Protein AF-A0A928CC43-F1 (afdb_monomer)

Solvent-accessible surface area (backbone atoms only — not comparable to full-atom values): 19536 Å² total; per-residue (Å²): 109,49,79,46,72,62,44,60,43,66,58,97,86,44,75,42,29,58,58,36,63,54,73,45,45,80,41,34,26,37,28,41,33,57,63,90,87,23,31,66,68,57,51,53,33,42,75,64,63,74,61,69,72,94,78,84,62,99,58,89,74,73,61,73,92,61,50,63,22,74,38,51,66,81,39,76,71,54,73,94,32,28,46,47,49,55,38,23,48,54,37,36,74,73,68,64,38,55,67,73,59,27,50,56,56,36,44,56,37,26,48,71,55,72,41,50,96,44,36,83,38,39,53,92,79,44,53,69,34,52,41,42,39,49,31,48,29,38,33,52,70,71,65,43,62,34,42,37,31,35,36,82,61,66,95,41,55,77,66,39,33,51,58,46,49,59,42,50,65,56,42,45,75,75,38,17,33,42,34,36,45,88,51,62,69,60,39,60,73,61,32,65,29,34,35,36,30,48,83,16,29,78,76,46,76,40,43,37,69,41,57,72,74,56,42,88,46,70,69,50,43,54,50,49,50,59,71,67,32,49,78,48,74,41,72,42,78,86,53,65,58,71,57,53,50,52,51,47,39,53,53,30,50,76,72,72,40,50,95,50,22,34,56,54,51,48,48,48,52,52,31,50,60,66,59,48,75,52,85,41,60,33,42,39,38,41,39,64,50,92,91,46,80,35,39,36,44,39,39,40,35,55,59,66,90,63,67,66,92,36,91,88,61,46,46,83,88,36,45,63,36,52,55,50,42,59,74,46,32,77,38,81,46,77,47,80,57,89,35,31,37,42,35,43,33,35,40,35,44,72,66,45,65,47,124

Secondary structure (DSSP, 8-state):
-EEEEEEEEEETTEEEEEEEEEEE-TT-EEEEEE-TTSSHHHHHHHHTTSS--TTS-S-TT---SS-EEEE-TT----TTS-HHHHHHHHHHHTS---HHHHHHHHHHHHHHTT-GGGTT--GGGS-HHHHHHHHHHHHHTT--SEEEEESTTTT--HHHHHHHHHHHHHHTTTSEEEEE-S-HHHHHHH-SEEEEEETTEEEEEE-HHHHHHS-SSHHHHHHHHHHHSEEEEE-STT--HHHHHHHHHHHHHHTT--TTHHHHHHHHHHHHHHHS--SS-EEEEEEE-SSSS-EEEEEEEE--SS-SSSTTT--TTTHHHHHHHHHHEEEEEEEEETTEEEEEEEEPHHHHT--

Foldseek 3Di:
DAKDFQDWDDDPNRTLAGGAIDDFDWLAEEEEEEDPSSCPVVVLCVVQVNRDDPPPDPCPPPPPPFFEFEQDPVLPFDQPDFLLCSQQVCVCPVVVDDPVVSSVLLLVLCVLLVNNVRRRPGPVRDDPLSSLSSSVSSRCSVPGQEYEYEASQPPDDPVSSVSNLVSLVVVSRPHHYYYYHLQLVSCLPRHQKYFYGGNNYTPDIGGSCCQQPPDPDPVSVVSNLPSFKDKDKQAAPPDDLVVVLVSLVVNCVSVVQDPCLSVLVSLLVVLVPVQDDSHGIKIWIWGADPVARKIKIKIKDFAPQDDSLDPVNDDPVSVVSSVVNVVQFPDWDWDGDPRMIIIMTIGDRVSSNDD

Structure (mmCIF, N/CA/C/O backbone):
data_AF-A0A928CC43-F1
#
_entry.id   AF-A0A928CC43-F1
#
loop_
_atom_site.group_PDB
_atom_site.id
_atom_site.type_symbol
_atom_site.label_atom_id
_atom_site.label_alt_id
_atom_site.label_comp_id
_atom_site.label_asym_id
_atom_site.label_entity_id
_atom_site.label_seq_id
_atom_site.pdbx_PDB_ins_code
_atom_site.Cartn_x
_atom_site.Cartn_y
_atom_site.Cartn_z
_atom_site.occupancy
_atom_site.B_iso_or_equiv
_atom_site.auth_seq_id
_atom_site.auth_comp_id
_atom_site.auth_asym_id
_atom_site.auth_atom_id
_atom_site.pdbx_PDB_model_num
ATOM 1 N N . MET A 1 1 ? -9.465 -0.854 -22.550 1.00 87.44 1 MET A N 1
ATOM 2 C CA . MET A 1 1 ? -9.670 -1.971 -21.615 1.00 87.44 1 MET A CA 1
ATOM 3 C C . MET A 1 1 ? -8.650 -3.097 -21.809 1.00 87.44 1 MET A C 1
ATOM 5 O O . MET A 1 1 ? -8.438 -3.545 -22.933 1.00 87.44 1 MET A O 1
ATOM 9 N N . ILE A 1 2 ? -8.010 -3.528 -20.720 1.00 91.69 2 ILE A N 1
ATOM 10 C CA . ILE A 1 2 ? -7.218 -4.760 -20.578 1.00 91.69 2 ILE A CA 1
ATOM 11 C C . ILE A 1 2 ? -7.983 -5.670 -19.613 1.00 91.69 2 ILE A C 1
ATOM 13 O O . ILE A 1 2 ? -8.421 -5.201 -18.566 1.00 91.69 2 ILE A O 1
ATOM 17 N N . GLU A 1 3 ? -8.127 -6.949 -19.948 1.00 91.00 3 GLU A N 1
ATOM 18 C CA . GLU A 1 3 ? -8.882 -7.918 -19.150 1.00 91.00 3 GLU A CA 1
ATOM 19 C C . GLU A 1 3 ? -7.990 -9.074 -18.704 1.00 91.00 3 GLU A C 1
ATOM 21 O O . GLU A 1 3 ? -7.177 -9.594 -19.473 1.00 91.00 3 GLU A O 1
ATOM 26 N N . PHE A 1 4 ? -8.184 -9.482 -17.458 1.00 91.00 4 PHE A N 1
ATOM 27 C CA . PHE A 1 4 ? -7.614 -10.671 -16.854 1.00 91.00 4 PHE A CA 1
ATOM 28 C C . PHE A 1 4 ? -8.782 -11.526 -16.385 1.00 91.00 4 PHE A C 1
ATOM 30 O O . PHE A 1 4 ? -9.538 -11.098 -15.516 1.00 91.00 4 PHE A O 1
ATOM 37 N N . LEU A 1 5 ? -8.963 -12.693 -16.992 1.00 89.12 5 LEU A N 1
ATOM 38 C CA . LEU A 1 5 ? -10.119 -13.548 -16.749 1.00 89.12 5 LEU A CA 1
ATOM 39 C C . LEU A 1 5 ? -9.660 -14.874 -16.159 1.00 89.12 5 LEU A C 1
ATOM 41 O O . LEU A 1 5 ? -8.672 -15.447 -16.619 1.00 89.12 5 LEU A O 1
ATOM 45 N N . HIS A 1 6 ? -10.416 -15.348 -15.179 1.00 89.62 6 HIS A N 1
ATOM 46 C CA . HIS A 1 6 ? -10.285 -16.672 -14.588 1.00 89.62 6 HIS A CA 1
ATOM 47 C C . HIS A 1 6 ? -8.881 -17.014 -14.068 1.00 89.62 6 HIS A C 1
ATOM 49 O O . HIS A 1 6 ? -8.349 -18.101 -14.306 1.00 89.62 6 HIS A O 1
ATOM 55 N N . ILE A 1 7 ? -8.241 -16.068 -13.370 1.00 90.00 7 ILE A N 1
ATOM 56 C CA . ILE A 1 7 ? -6.940 -16.310 -12.743 1.00 90.00 7 ILE A CA 1
ATOM 57 C C . ILE A 1 7 ? -7.140 -17.174 -11.495 1.00 90.00 7 ILE A C 1
ATOM 59 O O . ILE A 1 7 ? -7.544 -16.683 -10.440 1.00 90.00 7 ILE A O 1
ATOM 63 N N . SER A 1 8 ? -6.751 -18.441 -11.604 1.00 90.75 8 SER A N 1
ATOM 64 C CA . SER A 1 8 ? -6.605 -19.359 -10.472 1.00 90.75 8 SER A CA 1
ATOM 65 C C . SER A 1 8 ? -5.148 -19.771 -10.294 1.00 90.75 8 SER A C 1
ATOM 67 O O . SER A 1 8 ? -4.391 -19.883 -11.262 1.00 90.75 8 SER A O 1
ATOM 69 N N . LYS A 1 9 ? -4.739 -20.004 -9.045 1.00 89.31 9 LYS A N 1
ATOM 70 C CA . LYS A 1 9 ? -3.362 -20.396 -8.721 1.00 89.31 9 LYS A CA 1
ATOM 71 C C . LYS A 1 9 ? -3.327 -21.272 -7.483 1.00 89.31 9 LYS A C 1
ATOM 73 O O . LYS A 1 9 ? -3.931 -20.927 -6.470 1.00 89.31 9 LYS A O 1
ATOM 78 N N . SER A 1 10 ? -2.546 -22.348 -7.525 1.00 89.81 10 SER A N 1
ATOM 79 C CA . SER A 1 10 ? -2.318 -23.214 -6.368 1.00 89.81 10 SER A CA 1
ATOM 80 C C . SER A 1 10 ? -0.829 -23.480 -6.170 1.00 89.81 10 SER A C 1
ATOM 82 O O . SER A 1 10 ? -0.087 -23.676 -7.126 1.00 89.81 10 SER A O 1
ATOM 84 N N . PHE A 1 11 ? -0.378 -23.535 -4.920 1.00 87.69 11 PHE A N 1
ATOM 85 C CA . PHE A 1 11 ? 0.976 -23.959 -4.572 1.00 87.69 11 PHE A CA 1
ATOM 86 C C . PHE A 1 11 ? 0.895 -25.173 -3.656 1.00 87.69 11 PHE A C 1
ATOM 88 O O . PHE A 1 11 ? 0.236 -25.128 -2.621 1.00 87.69 11 PHE A O 1
ATOM 95 N N . GLN A 1 12 ? 1.567 -26.265 -4.034 1.00 85.62 12 GLN A N 1
ATOM 96 C CA . GLN A 1 12 ? 1.623 -27.503 -3.238 1.00 85.62 12 GLN A CA 1
ATOM 97 C C . GLN A 1 12 ? 0.232 -28.016 -2.803 1.00 85.62 12 GLN A C 1
ATOM 99 O O . GLN A 1 12 ? 0.052 -28.487 -1.686 1.00 85.62 12 GLN A O 1
ATOM 104 N N . GLY A 1 13 ? -0.769 -27.896 -3.683 1.00 82.50 13 GLY A N 1
ATOM 105 C CA . GLY A 1 13 ? -2.147 -28.326 -3.413 1.00 82.50 13 GLY A CA 1
ATOM 106 C C . GLY A 1 13 ? -2.998 -27.338 -2.605 1.00 82.50 13 GLY A C 1
ATOM 107 O O . GLY A 1 13 ? -4.193 -27.571 -2.461 1.00 82.50 13 GLY A O 1
ATOM 108 N N . LYS A 1 14 ? -2.432 -26.224 -2.123 1.00 87.25 14 LYS A N 1
ATOM 109 C CA . LYS A 1 14 ? -3.195 -25.125 -1.523 1.00 87.25 14 LYS A CA 1
ATOM 110 C C . LYS A 1 14 ? -3.537 -24.091 -2.589 1.00 87.25 14 LYS A C 1
ATOM 112 O O . LYS A 1 14 ? -2.639 -23.505 -3.194 1.00 87.25 14 LYS A O 1
ATOM 117 N N . GLU A 1 15 ? -4.822 -23.860 -2.812 1.00 89.00 15 GLU A N 1
ATOM 118 C CA . GLU A 1 15 ? -5.289 -22.790 -3.690 1.00 89.00 15 GLU A CA 1
ATOM 119 C C . GLU A 1 15 ? -5.064 -21.421 -3.025 1.00 89.00 15 GLU A C 1
ATOM 121 O O . GLU A 1 15 ? -5.324 -21.246 -1.835 1.00 89.00 15 GLU A O 1
ATOM 126 N N . ILE A 1 16 ? -4.474 -20.492 -3.779 1.00 93.56 16 ILE A N 1
ATOM 127 C CA . ILE A 1 16 ? -4.121 -19.130 -3.350 1.00 93.56 16 ILE A CA 1
ATOM 128 C C . ILE A 1 16 ? -4.965 -18.081 -4.073 1.00 93.56 16 ILE A C 1
ATOM 130 O O . ILE A 1 16 ? -5.208 -17.026 -3.501 1.00 93.56 16 ILE A O 1
ATOM 134 N N . LEU A 1 17 ? -5.374 -18.338 -5.319 1.00 93.56 17 LEU A N 1
ATOM 135 C CA . LEU A 1 17 ? -6.287 -17.484 -6.082 1.00 93.56 17 LEU A CA 1
ATOM 136 C C . LEU A 1 17 ? -7.452 -18.332 -6.581 1.00 93.56 17 LEU A C 1
ATOM 138 O O . LEU A 1 17 ? -7.198 -19.379 -7.181 1.00 93.56 17 LEU A O 1
ATOM 142 N N . HIS A 1 18 ? -8.677 -17.851 -6.369 1.00 92.88 18 HIS A N 1
ATOM 143 C CA . HIS A 1 18 ? -9.918 -18.544 -6.711 1.00 92.88 18 HIS A CA 1
ATOM 144 C C . HIS A 1 18 ? -10.652 -17.787 -7.827 1.00 92.88 18 HIS A C 1
ATOM 146 O O . HIS A 1 18 ? -11.411 -16.859 -7.558 1.00 92.88 18 HIS A O 1
ATOM 152 N N . ASP A 1 19 ? -10.404 -18.172 -9.082 1.00 89.38 19 ASP A N 1
ATOM 153 C CA . ASP A 1 19 ? -11.129 -17.690 -10.270 1.00 89.38 19 ASP A CA 1
ATOM 154 C C . ASP A 1 19 ? -11.240 -16.153 -10.373 1.00 89.38 19 ASP A C 1
ATOM 156 O O . ASP A 1 19 ? -12.297 -15.567 -10.621 1.00 89.38 19 ASP A O 1
ATOM 160 N N . VAL A 1 20 ? -10.121 -15.461 -10.150 1.00 92.31 20 VAL A N 1
ATOM 161 C CA . VAL A 1 20 ? -10.092 -13.999 -10.084 1.00 92.31 20 VAL A CA 1
ATOM 162 C C . VAL A 1 20 ? -10.186 -13.401 -11.485 1.00 92.31 20 VAL A C 1
ATOM 164 O O . VAL A 1 20 ? -9.318 -13.624 -12.332 1.00 92.31 20 VAL A O 1
ATOM 167 N N . SER A 1 21 ? -11.211 -12.579 -11.708 1.00 91.50 21 SER A N 1
ATOM 168 C CA . SER A 1 21 ? -11.403 -11.830 -12.951 1.00 91.50 21 SER A CA 1
ATOM 169 C C . SER A 1 21 ? -11.473 -10.330 -12.683 1.00 91.50 21 SER A C 1
ATOM 171 O O . SER A 1 21 ? -12.190 -9.890 -11.787 1.00 91.50 21 SER A O 1
ATOM 173 N N . LEU A 1 22 ? -10.746 -9.533 -13.464 1.00 93.38 22 LEU A N 1
ATOM 174 C CA . LEU A 1 22 ? -10.792 -8.073 -13.400 1.00 93.38 22 LEU A CA 1
ATOM 175 C C . LEU A 1 22 ? -10.396 -7.423 -14.722 1.00 93.38 22 LEU A C 1
ATOM 177 O O . LEU A 1 22 ? -9.680 -7.989 -15.548 1.00 93.38 22 LEU A O 1
ATOM 181 N N . SER A 1 23 ? -10.834 -6.183 -14.884 1.00 93.62 23 SER A N 1
ATOM 182 C CA . SER A 1 23 ? -10.521 -5.346 -16.033 1.00 93.62 23 SER A CA 1
ATOM 183 C C . SER A 1 23 ? -9.955 -4.005 -15.589 1.00 93.62 23 SER A C 1
ATOM 185 O O . SER A 1 23 ? -10.264 -3.500 -14.506 1.00 93.62 23 SER A O 1
ATOM 187 N N . VAL A 1 24 ? -9.121 -3.422 -16.442 1.00 95.38 24 VAL A N 1
ATOM 188 C CA . VAL A 1 24 ? -8.560 -2.090 -16.241 1.00 95.38 24 VAL A CA 1
ATOM 189 C C . VAL A 1 24 ? -8.669 -1.271 -17.522 1.00 95.38 24 VAL A C 1
ATOM 191 O O . VAL A 1 24 ? -8.333 -1.730 -18.618 1.00 95.38 24 VAL A O 1
ATOM 194 N N . GLU A 1 25 ? -9.174 -0.050 -17.398 1.00 95.94 25 GLU A N 1
ATOM 195 C CA . GLU A 1 25 ? -9.268 0.881 -18.515 1.00 95.94 25 GLU A CA 1
ATOM 196 C C . GLU A 1 25 ? -7.938 1.551 -18.840 1.00 95.94 25 GLU A C 1
ATOM 198 O O . GLU A 1 25 ? -7.010 1.584 -18.036 1.00 95.94 25 GLU A O 1
ATOM 203 N N . GLU A 1 26 ? -7.829 2.081 -20.057 1.00 93.75 26 GLU A N 1
ATOM 204 C CA . GLU A 1 26 ? -6.632 2.821 -20.449 1.00 93.75 26 GLU A CA 1
ATOM 205 C C . GLU A 1 26 ? -6.439 4.039 -19.532 1.00 93.75 26 GLU A C 1
ATOM 207 O O . GLU A 1 26 ? -7.375 4.810 -19.325 1.00 93.75 26 GLU A O 1
ATOM 212 N N . ARG A 1 27 ? -5.223 4.202 -18.987 1.00 93.94 27 ARG A N 1
ATOM 213 C CA . ARG A 1 27 ? -4.868 5.254 -18.011 1.00 93.94 27 ARG A CA 1
ATOM 214 C C . ARG A 1 27 ? -5.685 5.219 -16.716 1.00 93.94 27 ARG A C 1
ATOM 216 O O . ARG A 1 27 ? -5.717 6.206 -15.991 1.00 93.94 27 ARG A O 1
ATOM 223 N N . GLN A 1 28 ? -6.325 4.095 -16.406 1.00 97.25 28 GLN A N 1
ATOM 224 C CA . GLN A 1 28 ? -6.931 3.883 -15.100 1.00 97.25 28 GLN A CA 1
ATOM 225 C C . GLN A 1 28 ? -5.878 3.390 -14.108 1.00 97.25 28 GLN A C 1
ATOM 227 O O . GLN A 1 28 ? -5.058 2.524 -14.427 1.00 97.25 28 GLN A O 1
ATOM 232 N N . THR A 1 29 ? -5.943 3.918 -12.890 1.00 98.12 29 THR A N 1
ATOM 233 C CA . THR A 1 29 ? -5.192 3.427 -11.737 1.00 98.12 29 THR A CA 1
ATOM 234 C C . THR A 1 29 ? -6.089 2.556 -10.868 1.00 98.12 29 THR A C 1
ATOM 236 O O . THR A 1 29 ? -7.037 3.048 -10.252 1.00 98.12 29 THR A O 1
ATOM 239 N N . VAL A 1 30 ? -5.784 1.264 -10.798 1.00 98.38 30 VAL A N 1
ATOM 240 C CA . VAL A 1 30 ? -6.464 0.309 -9.918 1.00 98.38 30 VAL A CA 1
ATOM 241 C C . VAL A 1 30 ? -5.550 -0.026 -8.748 1.00 98.38 30 VAL A C 1
ATOM 243 O O . VAL A 1 30 ? -4.410 -0.449 -8.935 1.00 98.38 30 VAL A O 1
ATOM 246 N N . CYS A 1 31 ? -6.055 0.134 -7.532 1.00 98.25 31 CYS A N 1
ATOM 247 C CA . CYS A 1 31 ? -5.338 -0.245 -6.322 1.00 98.25 31 CYS A CA 1
ATOM 248 C C . CYS A 1 31 ? -5.960 -1.494 -5.710 1.00 98.25 31 CYS A C 1
ATOM 250 O O . CYS A 1 31 ? -7.161 -1.535 -5.466 1.00 98.25 31 CYS A O 1
ATOM 252 N N . ILE A 1 32 ? -5.137 -2.498 -5.435 1.00 98.25 32 ILE A N 1
ATOM 253 C CA . ILE A 1 32 ? -5.541 -3.745 -4.797 1.00 98.25 32 ILE A CA 1
ATOM 254 C C . ILE A 1 32 ? -5.078 -3.706 -3.338 1.00 98.25 32 ILE A C 1
ATOM 256 O O . ILE A 1 32 ? -3.880 -3.627 -3.052 1.00 98.25 32 ILE A O 1
ATOM 260 N N . ILE A 1 33 ? -6.036 -3.780 -2.420 1.00 96.69 33 ILE A N 1
ATOM 261 C CA . ILE A 1 33 ? -5.830 -3.775 -0.969 1.00 96.69 33 ILE A CA 1
ATOM 262 C C . ILE A 1 33 ? -6.289 -5.108 -0.367 1.00 96.69 33 ILE A C 1
ATOM 264 O O . ILE A 1 33 ? -7.051 -5.850 -0.981 1.00 96.69 33 ILE A O 1
ATOM 268 N N . GLY A 1 34 ? -5.804 -5.443 0.827 1.00 94.00 34 GLY A N 1
ATOM 269 C CA . GLY A 1 34 ? -6.174 -6.681 1.519 1.00 94.00 34 GLY A CA 1
ATOM 270 C C . GLY A 1 34 ? -5.134 -7.121 2.540 1.00 94.00 34 GLY A C 1
ATOM 271 O O . GLY A 1 34 ? -4.020 -6.593 2.564 1.00 94.00 34 GLY A O 1
ATOM 272 N N . GLU A 1 35 ? -5.456 -8.126 3.349 1.00 88.19 35 GLU A N 1
ATOM 273 C CA . GLU A 1 35 ? -4.551 -8.645 4.383 1.00 88.19 35 GLU A CA 1
ATOM 274 C C . GLU A 1 35 ? -3.273 -9.275 3.804 1.00 88.19 35 GLU A C 1
ATOM 276 O O . GLU A 1 35 ? -3.207 -9.693 2.641 1.00 88.19 35 GLU A O 1
ATOM 281 N N . SER A 1 36 ? -2.208 -9.326 4.606 1.00 87.25 36 SER A N 1
ATOM 282 C CA . SER A 1 36 ? -0.983 -10.018 4.198 1.00 87.25 36 SER A CA 1
ATOM 283 C C . SER A 1 36 ? -1.283 -11.496 3.924 1.00 87.25 36 SER A C 1
ATOM 285 O O . SER A 1 36 ? -1.979 -12.146 4.694 1.00 87.25 36 SER A O 1
ATOM 287 N N . GLY A 1 37 ? -0.779 -12.026 2.808 1.00 86.56 37 GLY A N 1
ATOM 288 C CA . GLY A 1 37 ? -0.997 -13.425 2.427 1.00 86.56 37 GLY A CA 1
ATOM 289 C C . GLY A 1 37 ? -2.294 -13.730 1.665 1.00 86.56 37 GLY A C 1
ATOM 290 O O . GLY A 1 37 ? -2.451 -14.866 1.233 1.00 86.56 37 GLY A O 1
ATOM 291 N N . CYS A 1 38 ? -3.173 -12.755 1.393 1.00 91.00 38 CYS A N 1
ATOM 292 C CA . CYS A 1 38 ? -4.427 -13.007 0.657 1.00 91.00 38 CYS A CA 1
ATOM 293 C C . CYS A 1 38 ? -4.280 -13.208 -0.870 1.00 91.00 38 CYS A C 1
ATOM 295 O O . CYS A 1 38 ? -5.283 -13.310 -1.568 1.00 91.00 38 CYS A O 1
ATOM 297 N N . GLY A 1 39 ? -3.052 -13.241 -1.405 1.00 92.31 39 GLY A N 1
ATOM 298 C CA . GLY A 1 39 ? -2.789 -13.530 -2.824 1.00 92.31 39 GLY A CA 1
ATOM 299 C C . GLY A 1 39 ? -2.502 -12.322 -3.728 1.00 92.31 39 GLY A C 1
ATOM 300 O O . GLY A 1 39 ? -2.243 -12.513 -4.910 1.00 92.31 39 GLY A O 1
ATOM 301 N N . LYS A 1 40 ? -2.457 -11.087 -3.207 1.00 95.06 40 LYS A N 1
ATOM 302 C CA . LYS A 1 40 ? -2.203 -9.852 -3.991 1.00 95.06 40 LYS A CA 1
ATOM 303 C C . LYS A 1 40 ? -0.950 -9.906 -4.881 1.00 95.06 40 LYS A C 1
ATOM 305 O O . LYS A 1 40 ? -1.033 -9.721 -6.092 1.00 95.06 40 LYS A O 1
ATOM 310 N N . THR A 1 41 ? 0.213 -10.209 -4.300 1.00 93.94 41 THR A N 1
ATOM 311 C CA . THR A 1 41 ? 1.474 -10.341 -5.052 1.00 93.94 41 THR A CA 1
ATOM 312 C C . THR A 1 41 ? 1.414 -11.491 -6.059 1.00 93.94 41 THR A C 1
ATOM 314 O O . THR A 1 41 ? 1.903 -11.361 -7.180 1.00 93.94 41 THR A O 1
ATOM 317 N N . THR A 1 42 ? 0.784 -12.610 -5.691 1.00 93.75 42 THR A N 1
ATOM 318 C CA . THR A 1 42 ? 0.572 -13.754 -6.590 1.00 93.75 42 THR A CA 1
ATOM 319 C C . THR A 1 42 ? -0.277 -13.357 -7.795 1.00 93.75 42 THR A C 1
ATOM 321 O O . THR A 1 42 ? 0.064 -13.713 -8.921 1.00 93.75 42 THR A O 1
ATOM 324 N N . LEU A 1 43 ? -1.327 -12.561 -7.586 1.00 94.75 43 LEU A N 1
ATOM 325 C CA . LEU A 1 43 ? -2.171 -12.036 -8.653 1.00 94.75 43 LEU A CA 1
ATOM 326 C C . LEU A 1 43 ? -1.364 -11.157 -9.618 1.00 94.75 43 LEU A C 1
ATOM 328 O O . LEU A 1 43 ? -1.420 -11.391 -10.825 1.00 94.75 43 LEU A O 1
ATOM 332 N N . LEU A 1 44 ? -0.540 -10.226 -9.114 1.00 95.06 44 LEU A N 1
ATOM 333 C CA . LEU A 1 44 ? 0.338 -9.411 -9.973 1.00 95.06 44 LEU A CA 1
ATOM 334 C C . LEU A 1 44 ? 1.303 -10.271 -10.789 1.00 95.06 44 LEU A C 1
ATOM 336 O O . LEU A 1 44 ? 1.506 -10.018 -11.975 1.00 95.06 44 LEU A O 1
ATOM 340 N N . ARG A 1 45 ? 1.900 -11.297 -10.179 1.00 92.44 45 ARG A N 1
ATOM 341 C CA . ARG A 1 45 ? 2.820 -12.196 -10.885 1.00 92.44 45 ARG A CA 1
ATOM 342 C C . ARG A 1 45 ? 2.118 -13.016 -11.961 1.00 92.44 45 ARG A C 1
ATOM 344 O O . ARG A 1 45 ? 2.701 -13.213 -13.024 1.00 92.44 45 ARG A O 1
ATOM 351 N N . CYS A 1 46 ? 0.878 -13.444 -11.729 1.00 91.38 46 CYS A N 1
ATOM 352 C CA . CYS A 1 46 ? 0.061 -14.099 -12.754 1.00 91.38 46 CYS A CA 1
ATOM 353 C C . CYS A 1 46 ? -0.253 -13.131 -13.908 1.00 91.38 46 CYS A C 1
ATOM 355 O O . CYS A 1 46 ? -0.039 -13.474 -15.068 1.00 91.38 46 CYS A O 1
ATOM 357 N N . MET A 1 47 ? -0.641 -11.884 -13.613 1.00 91.25 47 MET A N 1
ATOM 358 C CA . MET A 1 47 ? -0.856 -10.841 -14.632 1.00 91.25 47 MET A CA 1
ATOM 359 C C . MET A 1 47 ? 0.408 -10.515 -15.438 1.00 91.25 47 MET A C 1
ATOM 361 O O . MET A 1 47 ? 0.333 -10.238 -16.633 1.00 91.25 47 MET A O 1
ATOM 365 N N . ALA A 1 48 ? 1.575 -10.554 -14.790 1.00 90.81 48 ALA A N 1
ATOM 366 C CA . ALA A 1 48 ? 2.878 -10.374 -15.426 1.00 90.81 48 ALA A CA 1
ATOM 367 C C . ALA A 1 48 ? 3.342 -11.608 -16.225 1.00 90.81 48 ALA A C 1
ATOM 369 O O . ALA A 1 48 ? 4.355 -11.535 -16.920 1.00 90.81 48 ALA A O 1
ATOM 370 N N . GLY A 1 49 ? 2.639 -12.741 -16.119 1.00 88.25 49 GLY A N 1
ATOM 371 C CA . GLY A 1 49 ? 3.019 -14.012 -16.739 1.00 88.25 49 GLY A CA 1
ATOM 372 C C . GLY A 1 49 ? 4.214 -14.711 -16.080 1.00 88.25 49 GLY A C 1
ATOM 373 O O . GLY A 1 49 ? 4.850 -15.549 -16.716 1.00 88.25 49 GLY A O 1
ATOM 374 N N . LEU A 1 50 ? 4.541 -14.368 -14.830 1.00 86.06 50 LEU A N 1
ATOM 375 C CA . LEU A 1 50 ? 5.678 -14.919 -14.082 1.00 86.06 50 LEU A CA 1
ATOM 376 C C . LEU A 1 50 ? 5.335 -16.209 -13.325 1.00 86.06 50 LEU A C 1
ATOM 378 O O . LEU A 1 50 ? 6.197 -17.068 -13.181 1.00 86.06 50 LEU A O 1
ATOM 382 N N . ASP A 1 51 ? 4.086 -16.348 -12.871 1.00 79.00 51 ASP A N 1
ATOM 383 C CA . ASP A 1 51 ? 3.616 -17.467 -12.038 1.00 79.00 51 ASP A CA 1
ATOM 384 C C . ASP A 1 51 ? 2.565 -18.343 -12.754 1.00 79.00 51 ASP A C 1
ATOM 386 O O . ASP A 1 51 ? 1.708 -18.950 -12.115 1.00 79.00 51 ASP A O 1
ATOM 390 N N . ASN A 1 52 ? 2.612 -18.457 -14.084 1.00 66.69 52 ASN A N 1
ATOM 391 C CA . ASN A 1 52 ? 1.673 -19.311 -14.821 1.00 66.69 52 ASN A CA 1
ATOM 392 C C . ASN A 1 52 ? 1.958 -20.803 -14.551 1.00 66.69 52 ASN A C 1
ATOM 394 O O . ASN A 1 52 ? 2.977 -21.334 -15.000 1.00 66.69 52 ASN A O 1
ATOM 398 N N . ASP A 1 53 ? 1.058 -21.497 -13.840 1.00 56.34 53 ASP A N 1
ATOM 399 C CA . ASP A 1 53 ? 1.104 -22.962 -13.743 1.00 56.34 53 ASP A CA 1
ATOM 400 C C . ASP A 1 53 ? 0.750 -23.584 -15.095 1.00 56.34 53 ASP A C 1
ATOM 402 O O . ASP A 1 53 ? -0.275 -23.277 -15.699 1.00 56.34 53 ASP A O 1
ATOM 406 N N . ASN A 1 54 ? 1.590 -24.509 -15.556 1.00 44.44 54 ASN A N 1
ATOM 407 C CA . ASN A 1 54 ? 1.466 -25.250 -16.816 1.00 44.44 54 ASN A CA 1
ATOM 408 C C . ASN A 1 54 ? 0.232 -26.188 -16.901 1.00 44.44 54 ASN A C 1
ATOM 410 O O . ASN A 1 54 ? 0.275 -27.142 -17.679 1.00 44.44 54 ASN A O 1
ATOM 414 N N . HIS A 1 55 ? -0.842 -25.990 -16.125 1.00 39.72 55 HIS A N 1
ATOM 415 C CA . HIS A 1 55 ? -1.840 -27.048 -15.926 1.00 39.72 55 HIS A CA 1
ATOM 416 C C . HIS A 1 55 ? -3.258 -26.857 -16.467 1.00 39.72 55 HIS A C 1
ATOM 418 O O . HIS A 1 55 ? -3.916 -27.884 -16.597 1.00 39.72 55 HIS A O 1
ATOM 424 N N . HIS A 1 56 ? -3.714 -25.680 -16.924 1.00 37.97 56 HIS A N 1
ATOM 425 C CA . HIS A 1 56 ? -5.076 -25.585 -17.504 1.00 37.97 56 HIS A CA 1
ATOM 426 C C . HIS A 1 56 ? -5.270 -24.742 -18.772 1.00 37.97 56 HIS A C 1
ATOM 428 O O . HIS A 1 56 ? -6.399 -24.580 -19.225 1.00 37.97 56 HIS A O 1
ATOM 434 N N . SER A 1 57 ? -4.205 -24.329 -19.454 1.00 39.84 57 SER A N 1
ATOM 435 C CA . SER A 1 57 ? -4.323 -23.915 -20.853 1.00 39.84 57 SER A CA 1
ATOM 436 C C . SER A 1 57 ? -3.279 -24.638 -21.694 1.00 39.84 57 SER A C 1
ATOM 438 O O . SER A 1 57 ? -2.095 -24.313 -21.719 1.00 39.84 57 SER A O 1
ATOM 440 N N . SER A 1 58 ? -3.745 -25.633 -22.447 1.00 34.56 58 SER A N 1
ATOM 441 C CA . SER A 1 58 ? -3.034 -26.269 -23.565 1.00 34.56 58 SER A CA 1
ATOM 442 C C . SER A 1 58 ? -2.659 -25.283 -24.682 1.00 34.56 58 SER A C 1
ATOM 444 O O . SER A 1 58 ? -2.079 -25.678 -25.690 1.00 34.56 58 SER A O 1
ATOM 446 N N . ASP A 1 59 ? -2.925 -23.994 -24.482 1.00 38.03 59 ASP A N 1
ATOM 447 C CA . ASP A 1 59 ? -2.607 -22.910 -25.380 1.00 38.03 59 ASP A CA 1
ATOM 448 C C . ASP A 1 59 ? -1.486 -22.045 -24.782 1.00 38.03 59 ASP A C 1
ATOM 450 O O . ASP A 1 59 ? -1.678 -20.906 -24.358 1.00 38.03 59 ASP A O 1
ATOM 454 N N . ARG A 1 60 ? -0.250 -22.567 -24.833 1.00 38.91 60 ARG A N 1
ATOM 455 C CA . ARG A 1 60 ? 1.017 -21.815 -24.645 1.00 38.91 60 ARG A CA 1
ATOM 456 C C . ARG A 1 60 ? 1.164 -20.604 -25.597 1.00 38.91 60 ARG A C 1
ATOM 458 O O . ARG A 1 60 ? 2.221 -19.978 -25.654 1.00 38.91 60 ARG A O 1
ATOM 465 N N . SER A 1 61 ? 0.129 -20.301 -26.380 1.00 37.06 61 SER A N 1
ATOM 466 C CA . SER A 1 61 ? 0.078 -19.319 -27.450 1.00 37.06 61 SER A CA 1
ATOM 467 C C . SER A 1 61 ? -0.769 -18.079 -27.131 1.00 37.06 61 SER A C 1
ATOM 469 O O . SER A 1 61 ? -0.711 -17.116 -27.897 1.00 37.06 61 SER A O 1
ATOM 471 N N . GLN A 1 62 ? -1.444 -17.994 -25.975 1.00 44.59 62 GLN A N 1
ATOM 472 C CA . GLN A 1 62 ? -1.867 -16.688 -25.456 1.00 44.59 62 GLN A CA 1
ATOM 473 C C . GLN A 1 62 ? -0.673 -15.996 -24.799 1.00 44.59 62 GLN A C 1
ATOM 475 O O . GLN A 1 62 ? -0.598 -15.804 -23.588 1.00 44.59 62 GLN A O 1
ATOM 480 N N . LYS A 1 63 ? 0.291 -15.586 -25.634 1.00 51.09 63 LYS A N 1
ATOM 481 C CA . LYS A 1 63 ? 1.160 -14.463 -25.281 1.00 51.09 63 LYS A CA 1
ATOM 482 C C . LYS A 1 63 ? 0.232 -13.365 -24.777 1.00 51.09 63 LYS A C 1
ATOM 484 O O . LYS A 1 63 ? -0.690 -12.992 -25.507 1.00 51.09 63 LYS A O 1
ATOM 489 N N . LEU A 1 64 ? 0.466 -12.873 -23.561 1.00 59.06 64 LEU A N 1
ATOM 490 C CA . LEU A 1 64 ? -0.148 -11.634 -23.098 1.00 59.06 64 LEU A CA 1
ATOM 491 C C . LEU A 1 64 ? -0.033 -10.631 -24.250 1.00 59.06 64 LEU A C 1
ATOM 493 O O . LEU A 1 64 ? 1.067 -10.247 -24.648 1.00 59.06 64 LEU A O 1
ATOM 497 N N . LYS A 1 65 ? -1.172 -10.267 -24.855 1.00 68.38 65 LYS A N 1
ATOM 498 C CA . LYS A 1 65 ? -1.213 -9.306 -25.974 1.00 68.38 65 LYS A CA 1
ATOM 499 C C . LYS A 1 65 ? -0.782 -7.907 -25.526 1.00 68.38 65 LYS A C 1
ATOM 501 O O . LYS A 1 65 ? -0.593 -7.019 -26.352 1.00 68.38 65 LYS A O 1
ATOM 506 N N . VAL A 1 66 ? -0.643 -7.733 -24.217 1.00 80.56 66 VAL A N 1
ATOM 507 C CA . VAL A 1 66 ? -0.330 -6.500 -23.523 1.00 80.56 66 VAL A CA 1
ATOM 508 C C . VAL A 1 66 ? 1.117 -6.558 -23.054 1.00 80.56 66 VAL A C 1
ATOM 510 O O . VAL A 1 66 ? 1.535 -7.524 -22.416 1.00 80.56 66 VAL A O 1
ATOM 513 N N . ARG A 1 67 ? 1.889 -5.507 -23.338 1.00 89.19 67 ARG A N 1
ATOM 514 C CA . ARG A 1 67 ? 3.222 -5.348 -22.741 1.00 89.19 67 ARG A CA 1
ATOM 515 C C . ARG A 1 67 ? 3.070 -4.946 -21.278 1.00 89.19 67 ARG A C 1
ATOM 517 O O . ARG A 1 67 ? 2.666 -3.820 -20.999 1.00 89.19 67 ARG A O 1
ATOM 524 N N . VAL A 1 68 ? 3.407 -5.848 -20.367 1.00 92.81 68 VAL A N 1
ATOM 525 C CA . VAL A 1 68 ? 3.340 -5.611 -18.922 1.00 92.81 68 VAL A CA 1
ATOM 526 C C . VAL A 1 68 ? 4.740 -5.315 -18.386 1.00 92.81 68 VAL A C 1
ATOM 528 O O . VAL A 1 68 ? 5.688 -6.034 -18.695 1.00 92.81 68 VAL A O 1
ATOM 531 N N . GLY A 1 69 ? 4.877 -4.250 -17.600 1.00 94.50 69 GLY A N 1
ATOM 532 C CA . GLY A 1 69 ? 6.061 -3.985 -16.782 1.00 94.50 69 GLY A CA 1
ATOM 533 C C . GLY A 1 69 ? 5.723 -4.232 -15.318 1.00 94.50 69 GLY A C 1
ATOM 534 O O . GLY A 1 69 ? 4.649 -3.832 -14.883 1.00 94.50 69 GLY A O 1
ATOM 535 N N . MET A 1 70 ? 6.611 -4.874 -14.560 1.00 95.31 70 MET A N 1
ATOM 536 C CA . MET A 1 70 ? 6.393 -5.147 -13.138 1.00 95.31 70 MET A CA 1
ATOM 537 C C . MET A 1 70 ? 7.548 -4.617 -12.293 1.00 95.31 70 MET A C 1
ATOM 539 O O . MET A 1 70 ? 8.706 -4.986 -12.499 1.00 95.31 70 MET A O 1
ATOM 543 N N . VAL A 1 71 ? 7.217 -3.791 -11.305 1.00 96.19 71 VAL A N 1
ATOM 544 C CA . VAL A 1 71 ? 8.140 -3.352 -10.257 1.00 96.19 71 VAL A CA 1
ATOM 545 C C . VAL A 1 71 ? 7.853 -4.166 -9.002 1.00 96.19 71 VAL A C 1
ATOM 547 O O . VAL A 1 71 ? 6.749 -4.130 -8.464 1.00 96.19 71 VAL A O 1
ATOM 550 N N . PHE A 1 72 ? 8.857 -4.917 -8.559 1.00 91.62 72 PHE A N 1
ATOM 551 C CA . PHE A 1 72 ? 8.777 -5.757 -7.368 1.00 91.62 72 PHE A CA 1
ATOM 552 C C . PHE A 1 72 ? 9.048 -4.949 -6.101 1.00 91.62 72 PHE A C 1
ATOM 554 O O . PHE A 1 72 ? 9.849 -4.015 -6.126 1.00 91.62 72 PHE A O 1
ATOM 561 N N . GLN A 1 73 ? 8.509 -5.419 -4.976 1.00 87.50 73 GLN A N 1
ATOM 562 C CA . GLN A 1 73 ? 8.740 -4.838 -3.653 1.00 87.50 73 GLN A CA 1
ATOM 563 C C . GLN A 1 73 ? 10.233 -4.680 -3.301 1.00 87.50 73 GLN A C 1
ATOM 565 O O . GLN A 1 73 ? 10.632 -3.683 -2.716 1.00 87.50 73 GLN A O 1
ATOM 570 N N . ARG A 1 74 ? 11.083 -5.648 -3.678 1.00 86.12 74 ARG A N 1
ATOM 571 C CA . ARG A 1 74 ? 12.537 -5.616 -3.412 1.00 86.12 74 ARG A CA 1
ATOM 572 C C . ARG A 1 74 ? 13.364 -4.898 -4.485 1.00 86.12 74 ARG A C 1
ATOM 574 O O . ARG A 1 74 ? 14.572 -5.093 -4.523 1.00 86.12 74 ARG A O 1
ATOM 581 N N . PHE A 1 75 ? 12.735 -4.125 -5.375 1.00 86.62 75 PHE A N 1
ATOM 582 C CA . PHE A 1 75 ? 13.319 -3.393 -6.519 1.00 86.62 75 PHE A CA 1
ATOM 583 C C . PHE A 1 75 ? 13.965 -4.279 -7.602 1.00 86.62 75 PHE A C 1
ATOM 585 O O . PHE A 1 75 ? 13.794 -4.026 -8.798 1.00 86.62 75 PHE A O 1
ATOM 592 N N . ASN A 1 76 ? 14.662 -5.346 -7.199 1.00 89.69 76 ASN A N 1
ATOM 593 C CA . ASN A 1 76 ? 15.392 -6.317 -8.003 1.00 89.69 76 ASN A CA 1
ATOM 594 C C . ASN A 1 76 ? 16.330 -5.639 -9.009 1.00 89.69 76 ASN A C 1
ATOM 596 O O . ASN A 1 76 ? 16.330 -6.009 -10.185 1.00 89.69 76 ASN A O 1
ATOM 600 N N . LEU A 1 77 ? 17.057 -4.596 -8.593 1.00 95.50 77 LEU A N 1
ATOM 601 C CA . LEU A 1 77 ? 18.110 -3.988 -9.410 1.00 95.50 77 LEU A CA 1
ATOM 602 C C . LEU A 1 77 ? 19.293 -4.958 -9.539 1.00 95.50 77 LEU A C 1
ATOM 604 O O . LEU A 1 77 ? 19.541 -5.782 -8.664 1.00 95.50 77 LEU A O 1
ATOM 608 N N . PHE A 1 78 ? 20.008 -4.893 -10.658 1.00 96.94 78 PHE A N 1
ATOM 609 C CA . PHE A 1 78 ? 21.249 -5.638 -10.827 1.00 96.94 78 PHE A CA 1
ATOM 610 C C . PHE A 1 78 ? 22.346 -4.930 -10.030 1.00 96.94 78 PHE A C 1
ATOM 612 O O . PHE A 1 78 ? 22.795 -3.858 -10.430 1.00 96.94 78 PHE A O 1
ATOM 619 N N . GLU A 1 79 ? 22.758 -5.528 -8.912 1.00 95.94 79 GLU A N 1
ATOM 620 C CA . GLU A 1 79 ? 23.745 -4.963 -7.972 1.00 95.94 79 GLU A CA 1
ATOM 621 C C . GLU A 1 79 ? 25.116 -4.711 -8.616 1.00 95.94 79 GLU A C 1
ATOM 623 O O . GLU A 1 79 ? 25.837 -3.787 -8.258 1.00 95.94 79 GLU A O 1
ATOM 628 N N . ASN A 1 80 ? 25.471 -5.511 -9.622 1.00 97.00 80 ASN A N 1
ATOM 629 C CA . ASN A 1 80 ? 26.727 -5.401 -10.362 1.00 97.00 80 ASN A CA 1
ATOM 630 C C . ASN A 1 80 ? 26.663 -4.430 -11.556 1.00 97.00 80 ASN A C 1
ATOM 632 O O . ASN A 1 80 ? 27.588 -4.402 -12.368 1.00 97.00 80 ASN A O 1
ATOM 636 N N . MET A 1 81 ? 25.577 -3.670 -11.697 1.00 98.00 81 MET A N 1
ATOM 637 C CA . MET A 1 81 ? 25.373 -2.704 -12.772 1.00 98.00 81 MET A CA 1
ATOM 638 C C . MET A 1 81 ? 25.002 -1.345 -12.190 1.00 98.00 81 MET A C 1
ATOM 640 O O . MET A 1 81 ? 24.199 -1.253 -11.265 1.00 98.00 81 MET A O 1
ATOM 644 N N . ASN A 1 82 ? 25.512 -0.269 -12.782 1.00 98.50 82 ASN A N 1
ATOM 645 C CA . ASN A 1 82 ? 25.062 1.071 -12.421 1.00 98.50 82 ASN A CA 1
ATOM 646 C C . ASN A 1 82 ? 23.616 1.336 -12.893 1.00 98.50 82 ASN A C 1
ATOM 648 O O . ASN A 1 82 ? 22.996 0.526 -13.593 1.00 98.50 82 ASN A O 1
ATOM 652 N N . VAL A 1 83 ? 23.060 2.483 -12.508 1.00 98.56 83 VAL A N 1
ATOM 653 C CA . VAL A 1 83 ? 21.694 2.901 -12.859 1.00 98.56 83 VAL A CA 1
ATOM 654 C C . VAL A 1 83 ? 21.462 2.887 -14.373 1.00 98.56 83 VAL A C 1
ATOM 656 O O . VAL A 1 83 ? 20.483 2.303 -14.837 1.00 98.56 83 VAL A O 1
ATOM 659 N N . LEU A 1 84 ? 22.353 3.487 -15.164 1.00 98.50 84 LEU A N 1
ATOM 660 C CA . LEU A 1 84 ? 22.203 3.540 -16.621 1.00 98.50 84 LEU A CA 1
ATOM 661 C C . LEU A 1 84 ? 22.238 2.140 -17.249 1.00 98.50 84 LEU A C 1
ATOM 663 O O . LEU A 1 84 ? 21.435 1.833 -18.130 1.00 98.50 84 LEU A O 1
ATOM 667 N N . GLN A 1 85 ? 23.125 1.270 -16.774 1.00 98.44 85 GLN A N 1
ATOM 668 C CA . GLN A 1 85 ? 23.222 -0.128 -17.198 1.00 98.44 85 GLN A CA 1
ATOM 669 C C . GLN A 1 85 ? 21.961 -0.922 -16.839 1.00 98.44 85 GLN A C 1
ATOM 671 O O . GLN A 1 85 ? 21.451 -1.661 -17.677 1.00 98.44 85 GLN A O 1
ATOM 676 N N . ASN A 1 86 ? 21.397 -0.710 -15.645 1.00 98.38 86 ASN A N 1
ATOM 677 C CA . ASN A 1 86 ? 20.138 -1.330 -15.227 1.00 98.38 86 ASN A CA 1
ATOM 678 C C . ASN A 1 86 ? 18.989 -1.032 -16.202 1.00 98.38 86 ASN A C 1
ATOM 680 O O . ASN A 1 86 ? 18.185 -1.917 -16.490 1.00 98.38 86 ASN A O 1
ATOM 684 N N . LEU A 1 87 ? 18.915 0.197 -16.722 1.00 98.31 87 LEU A N 1
ATOM 685 C CA . LEU A 1 87 ? 17.902 0.601 -17.702 1.00 98.31 87 LEU A CA 1
ATOM 686 C C . LEU A 1 87 ? 18.231 0.117 -19.121 1.00 98.31 87 LEU A C 1
ATOM 688 O O . LEU A 1 87 ? 17.332 -0.248 -19.873 1.00 98.31 87 LEU A O 1
ATOM 692 N N . THR A 1 88 ? 19.506 0.128 -19.509 1.00 98.44 88 THR A N 1
ATOM 693 C CA . THR A 1 88 ? 19.916 -0.165 -20.891 1.00 98.44 88 THR A CA 1
ATOM 694 C C . THR A 1 88 ? 20.088 -1.649 -21.186 1.00 98.44 88 THR A C 1
ATOM 696 O O . THR A 1 88 ? 20.015 -2.030 -22.353 1.00 98.44 88 THR A O 1
ATOM 699 N N . PHE A 1 89 ? 20.243 -2.503 -20.168 1.00 98.06 89 PHE A N 1
ATOM 700 C CA . PHE A 1 89 ? 20.497 -3.935 -20.344 1.00 98.06 89 PHE A CA 1
ATOM 701 C C . PHE A 1 89 ? 19.477 -4.606 -21.275 1.00 98.06 89 PHE A C 1
ATOM 703 O O . PHE A 1 89 ? 19.851 -5.198 -22.287 1.00 98.06 89 PHE A O 1
ATOM 710 N N . ALA A 1 90 ? 18.180 -4.469 -20.987 1.00 95.94 90 ALA A N 1
ATOM 711 C CA . ALA A 1 90 ? 17.135 -5.070 -21.816 1.00 95.94 90 ALA A CA 1
ATOM 712 C C . ALA A 1 90 ? 16.996 -4.375 -23.184 1.00 95.94 90 ALA A C 1
ATOM 714 O O . ALA A 1 90 ? 16.751 -5.040 -24.190 1.00 95.94 90 ALA A O 1
ATOM 715 N N . LEU A 1 91 ? 17.214 -3.059 -23.258 1.00 97.44 91 LEU A N 1
ATOM 716 C CA . LEU A 1 91 ? 17.184 -2.322 -24.528 1.00 97.44 91 LEU A CA 1
ATOM 717 C C . LEU A 1 91 ? 18.248 -2.849 -25.502 1.00 97.44 91 LEU A C 1
ATOM 719 O O . LEU A 1 91 ? 17.967 -3.071 -26.678 1.00 97.44 91 LEU A O 1
ATOM 723 N N . ILE A 1 92 ? 19.458 -3.099 -25.004 1.00 97.94 92 ILE A N 1
ATOM 724 C CA . ILE A 1 92 ? 20.582 -3.567 -25.817 1.00 97.94 92 ILE A CA 1
ATOM 725 C C . ILE A 1 92 ? 20.453 -5.063 -26.108 1.00 97.94 92 ILE A C 1
ATOM 727 O O . ILE A 1 92 ? 20.540 -5.470 -27.261 1.00 97.94 92 ILE A O 1
ATOM 731 N N . HIS A 1 93 ? 20.232 -5.896 -25.089 1.00 96.81 93 HIS A N 1
ATOM 732 C CA . HIS A 1 93 ? 20.331 -7.352 -25.240 1.00 96.81 93 HIS A CA 1
ATOM 733 C C . HIS A 1 93 ? 19.030 -8.036 -25.670 1.00 96.81 93 HIS A C 1
ATOM 735 O O . HIS A 1 93 ? 19.083 -9.128 -26.230 1.00 96.81 93 HIS A O 1
ATOM 741 N N . VAL A 1 94 ? 17.869 -7.424 -25.415 1.00 93.75 94 VAL A N 1
ATOM 742 C CA . VAL A 1 94 ? 16.559 -7.994 -25.784 1.00 93.75 94 VAL A CA 1
ATOM 743 C C . VAL A 1 94 ? 15.987 -7.288 -27.008 1.00 93.75 94 VAL A C 1
ATOM 745 O O . VAL A 1 94 ? 15.526 -7.950 -27.935 1.00 93.75 94 VAL A O 1
ATOM 748 N N . LEU A 1 95 ? 16.036 -5.952 -27.043 1.00 94.44 95 LEU A N 1
ATOM 749 C CA . LEU A 1 95 ? 15.525 -5.171 -28.178 1.00 94.44 95 LEU A CA 1
ATOM 750 C C . LEU A 1 95 ? 16.577 -4.900 -29.264 1.00 94.44 95 LEU A C 1
ATOM 752 O O . LEU A 1 95 ? 16.231 -4.332 -30.297 1.00 94.44 95 LEU A O 1
ATOM 756 N N . ASN A 1 96 ? 17.832 -5.323 -29.067 1.00 96.44 96 ASN A N 1
ATOM 757 C CA . ASN A 1 96 ? 18.940 -5.119 -30.009 1.00 96.44 96 ASN A CA 1
ATOM 758 C C . ASN A 1 96 ? 19.158 -3.642 -30.395 1.00 96.44 96 ASN A C 1
ATOM 760 O O . ASN A 1 96 ? 19.577 -3.338 -31.514 1.00 96.44 96 ASN A O 1
ATOM 764 N N . MET A 1 97 ? 18.866 -2.709 -29.480 1.00 97.38 97 MET A N 1
ATOM 765 C CA . MET A 1 97 ? 19.122 -1.284 -29.691 1.00 97.38 97 MET A CA 1
ATOM 766 C C . MET A 1 97 ? 20.626 -1.000 -29.638 1.00 97.38 97 MET A C 1
ATOM 768 O O . MET A 1 97 ? 21.362 -1.597 -28.847 1.00 97.38 97 MET A O 1
ATOM 772 N N . LYS A 1 98 ? 21.093 -0.048 -30.453 1.00 98.12 98 LYS A N 1
ATOM 773 C CA . LYS A 1 98 ? 22.480 0.429 -30.367 1.00 98.12 98 LYS A CA 1
ATOM 774 C C . LYS A 1 98 ? 22.719 1.075 -29.006 1.00 98.12 98 LYS A C 1
ATOM 776 O O . LYS A 1 98 ? 21.835 1.748 -28.480 1.00 98.12 98 LYS A O 1
ATOM 781 N N . LYS A 1 99 ? 23.924 0.906 -28.462 1.00 97.44 99 LYS A N 1
ATOM 782 C CA . LYS A 1 99 ? 24.274 1.377 -27.117 1.00 97.44 99 LYS A CA 1
ATOM 783 C C . LYS A 1 99 ? 23.998 2.871 -26.937 1.00 97.44 99 LYS A C 1
ATOM 785 O O . LYS A 1 99 ? 23.338 3.250 -25.978 1.00 97.44 99 LYS A O 1
ATOM 790 N N . GLU A 1 100 ? 24.430 3.701 -27.880 1.00 97.50 100 GLU A N 1
ATOM 791 C CA . GLU A 1 100 ? 24.267 5.158 -27.808 1.00 97.50 100 GLU A CA 1
ATOM 792 C C . GLU A 1 100 ? 22.785 5.566 -27.842 1.00 97.50 100 GLU A C 1
ATOM 794 O O . GLU A 1 100 ? 22.358 6.493 -27.154 1.00 97.50 100 GLU A O 1
ATOM 799 N N . GLU A 1 101 ? 21.976 4.849 -28.626 1.00 97.69 101 GLU A N 1
ATOM 800 C CA . GLU A 1 101 ? 20.532 5.067 -28.696 1.00 97.69 101 GLU A CA 1
ATOM 801 C C . GLU A 1 101 ? 19.838 4.636 -27.400 1.00 97.69 101 GLU A C 1
ATOM 803 O O . GLU A 1 101 ? 19.004 5.380 -26.879 1.00 97.69 101 GLU A O 1
ATOM 808 N N . ALA A 1 102 ? 20.215 3.475 -26.858 1.00 98.06 102 ALA A N 1
ATOM 809 C CA . ALA A 1 102 ? 19.696 2.953 -25.602 1.00 98.06 102 ALA A CA 1
ATOM 810 C C . ALA A 1 102 ? 20.025 3.879 -24.424 1.00 98.06 102 ALA A C 1
ATOM 812 O O . ALA A 1 102 ? 19.146 4.155 -23.613 1.00 98.06 102 ALA A O 1
ATOM 813 N N . GLU A 1 103 ? 21.254 4.396 -24.340 1.00 98.12 103 GLU A N 1
ATOM 814 C CA . GLU A 1 103 ? 21.667 5.338 -23.293 1.00 98.12 103 GLU A CA 1
ATOM 815 C C . GLU A 1 103 ? 20.895 6.658 -23.384 1.00 98.12 103 GLU A C 1
ATOM 817 O O . GLU A 1 103 ? 20.370 7.129 -22.374 1.00 98.12 103 GLU A O 1
ATOM 822 N N . ARG A 1 104 ? 20.745 7.227 -24.590 1.00 97.81 104 ARG A N 1
ATOM 823 C CA . ARG A 1 104 ? 19.939 8.441 -24.799 1.00 97.81 104 ARG A CA 1
ATOM 824 C C . ARG A 1 104 ? 18.487 8.227 -24.370 1.00 97.81 104 ARG A C 1
ATOM 826 O O . ARG A 1 104 ? 17.951 9.042 -23.625 1.00 97.81 104 ARG A O 1
ATOM 833 N N . HIS A 1 105 ? 17.883 7.119 -24.799 1.00 97.31 105 HIS A N 1
ATOM 834 C CA . HIS A 1 105 ? 16.515 6.746 -24.432 1.00 97.31 105 HIS A CA 1
ATOM 835 C C . HIS A 1 105 ? 16.380 6.542 -22.917 1.00 97.31 105 HIS A C 1
ATOM 837 O O . HIS A 1 105 ? 15.497 7.119 -22.294 1.00 97.31 105 HIS A O 1
ATOM 843 N N . ALA A 1 106 ? 17.293 5.803 -22.283 1.00 98.12 106 ALA A N 1
ATOM 844 C CA . ALA A 1 106 ? 17.287 5.585 -20.837 1.00 98.12 106 ALA A CA 1
ATOM 845 C C . ALA A 1 106 ? 17.403 6.895 -20.038 1.00 98.12 106 ALA A C 1
ATOM 847 O O . ALA A 1 106 ? 16.714 7.066 -19.030 1.00 98.12 106 ALA A O 1
ATOM 848 N N . MET A 1 107 ? 18.217 7.847 -20.502 1.00 98.19 107 MET A N 1
ATOM 849 C CA . MET A 1 107 ? 18.371 9.152 -19.853 1.00 98.19 107 MET A CA 1
ATOM 850 C C . MET A 1 107 ? 17.081 9.982 -19.842 1.00 98.19 107 MET A C 1
ATOM 852 O O . MET A 1 107 ? 16.850 10.716 -18.877 1.00 98.19 107 MET A O 1
ATOM 856 N N . GLU A 1 108 ? 16.214 9.850 -20.851 1.00 97.12 108 GLU A N 1
ATOM 857 C CA . GLU A 1 108 ? 14.896 10.504 -20.864 1.00 97.12 108 GLU A CA 1
ATOM 858 C C . GLU A 1 108 ? 14.014 9.999 -19.709 1.00 97.12 108 GLU A C 1
ATOM 860 O O . GLU A 1 108 ? 13.435 10.798 -18.968 1.00 97.12 108 GLU A O 1
ATOM 865 N N . TYR A 1 109 ? 13.993 8.683 -19.473 1.00 96.88 109 TYR A N 1
ATOM 866 C CA . TYR A 1 109 ? 13.230 8.081 -18.373 1.00 96.88 109 TYR A CA 1
ATOM 867 C C . TYR A 1 109 ? 13.861 8.361 -17.007 1.00 96.88 109 TYR A C 1
ATOM 869 O O . TYR A 1 109 ? 13.134 8.614 -16.046 1.00 96.88 109 TYR A O 1
ATOM 877 N N . LEU A 1 110 ? 15.196 8.408 -16.905 1.00 97.94 110 LEU A N 1
ATOM 878 C CA . LEU A 1 110 ? 15.862 8.853 -15.675 1.00 97.94 110 LEU A CA 1
ATOM 879 C C . LEU A 1 110 ? 15.522 10.301 -15.341 1.00 97.94 110 LEU A C 1
ATOM 881 O O . LEU A 1 110 ? 15.307 10.618 -14.173 1.00 97.94 110 LEU A O 1
ATOM 885 N N . LYS A 1 111 ? 15.436 11.185 -16.338 1.00 96.38 111 LYS A N 1
ATOM 886 C CA . LYS A 1 111 ? 15.003 12.570 -16.124 1.00 96.38 111 LYS A CA 1
ATOM 887 C C . LYS A 1 111 ? 13.562 12.627 -15.612 1.00 96.38 111 LYS A C 1
ATOM 889 O O . LYS A 1 111 ? 13.294 13.374 -14.673 1.00 96.38 111 LYS A O 1
ATOM 894 N N . MET A 1 112 ? 12.664 11.815 -16.171 1.00 93.25 112 MET A N 1
ATOM 895 C CA . MET A 1 112 ? 11.258 11.746 -15.753 1.00 93.25 112 MET A CA 1
ATOM 896 C C . MET A 1 112 ? 11.096 11.363 -14.273 1.00 93.25 112 MET A C 1
ATOM 898 O O . MET A 1 112 ? 10.256 11.939 -13.582 1.00 93.25 112 MET A O 1
ATOM 902 N N . VAL A 1 113 ? 11.940 10.457 -13.766 1.00 95.12 113 VAL A N 1
ATOM 903 C CA . VAL A 1 113 ? 11.937 10.046 -12.348 1.00 95.12 113 VAL A CA 1
ATOM 904 C C . VAL A 1 113 ? 12.913 10.844 -11.463 1.00 95.12 113 VAL A C 1
ATOM 906 O O . VAL A 1 113 ? 13.091 10.525 -10.290 1.00 95.12 113 VAL A O 1
ATOM 909 N N . GLY A 1 114 ? 13.571 11.883 -11.990 1.00 95.31 114 GLY A N 1
ATOM 910 C CA . GLY A 1 114 ? 14.499 12.728 -11.224 1.00 95.31 114 GLY A CA 1
ATOM 911 C C . GLY A 1 114 ? 15.829 12.058 -10.841 1.00 95.31 114 GLY A C 1
ATOM 912 O O . GLY A 1 114 ? 16.430 12.420 -9.832 1.00 95.31 114 GLY A O 1
ATOM 913 N N . MET A 1 115 ? 16.295 11.088 -11.632 1.00 97.69 115 MET A N 1
ATOM 914 C CA . MET A 1 115 ? 17.507 10.288 -11.388 1.00 97.69 115 MET A CA 1
ATOM 915 C C . MET A 1 115 ? 18.628 10.504 -12.419 1.00 97.69 115 MET A C 1
ATOM 917 O O . MET A 1 115 ? 19.647 9.818 -12.371 1.00 97.69 115 MET A O 1
ATOM 921 N N . SER A 1 116 ? 18.500 11.477 -13.328 1.00 96.44 116 SER A N 1
ATOM 922 C CA . SER A 1 116 ? 19.505 11.741 -14.374 1.00 96.44 116 SER A CA 1
ATOM 923 C C . SER A 1 116 ? 20.905 12.043 -13.821 1.00 96.44 116 SER A C 1
ATOM 925 O O . SER A 1 116 ? 21.894 11.588 -14.385 1.00 96.44 116 SER A O 1
ATOM 927 N N . GLY A 1 117 ? 21.004 12.757 -12.693 1.00 97.00 117 GLY A N 1
ATOM 928 C CA . GLY A 1 117 ? 22.283 13.079 -12.040 1.00 97.00 117 GLY A CA 1
ATOM 929 C C . GLY A 1 117 ? 22.967 11.898 -11.337 1.00 97.00 117 GLY A C 1
ATOM 930 O O . GLY A 1 117 ? 24.069 12.059 -10.827 1.00 97.00 117 GLY A O 1
ATOM 931 N N . ARG A 1 118 ? 22.324 10.724 -11.295 1.00 97.62 118 ARG A N 1
ATOM 932 C CA . ARG A 1 118 ? 22.823 9.509 -10.628 1.00 97.62 118 ARG A CA 1
ATOM 933 C C . ARG A 1 118 ? 22.985 8.330 -11.590 1.00 97.62 118 ARG A C 1
ATOM 935 O O . ARG A 1 118 ? 23.074 7.189 -11.159 1.00 97.62 118 ARG A O 1
ATOM 942 N N . ALA A 1 119 ? 23.041 8.589 -12.896 1.00 97.81 119 ALA A N 1
ATOM 943 C CA . ALA A 1 119 ? 23.125 7.549 -13.924 1.00 97.81 119 ALA A CA 1
ATOM 944 C C . ALA A 1 119 ? 24.335 6.601 -13.754 1.00 97.81 119 ALA A C 1
ATOM 946 O O . ALA A 1 119 ? 24.247 5.424 -14.093 1.00 97.81 119 ALA A O 1
ATOM 947 N N . SER A 1 120 ? 25.447 7.096 -13.203 1.00 98.19 120 SER A N 1
ATOM 948 C CA . SER A 1 120 ? 26.673 6.321 -12.966 1.00 98.19 120 SER A CA 1
ATOM 949 C C . SER A 1 120 ? 26.730 5.614 -11.608 1.00 98.19 120 SER A C 1
ATOM 951 O O . SER A 1 120 ? 27.710 4.920 -11.349 1.00 98.19 120 SER A O 1
ATOM 953 N N . TYR A 1 121 ? 25.736 5.808 -10.738 1.00 98.50 121 TYR A N 1
ATOM 954 C CA . TYR A 1 121 ? 25.732 5.255 -9.382 1.00 98.50 121 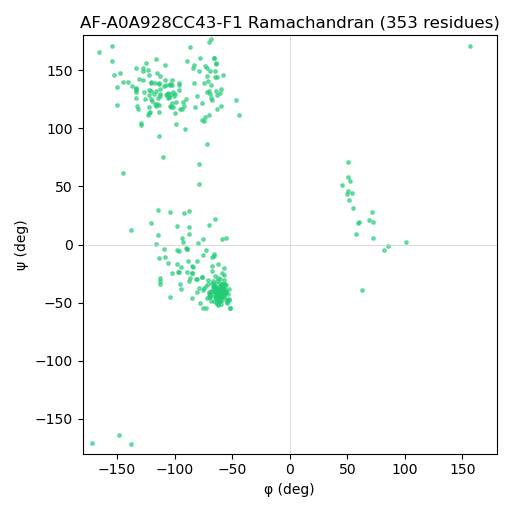TYR A CA 1
ATOM 955 C C . TYR A 1 121 ? 25.340 3.777 -9.417 1.00 98.50 121 TYR A C 1
ATOM 957 O O . TYR A 1 121 ? 24.548 3.367 -10.267 1.00 98.50 121 TYR A O 1
ATOM 965 N N . TYR A 1 122 ? 25.866 2.992 -8.485 1.00 98.44 122 TYR A N 1
ATOM 966 C CA . TYR A 1 122 ? 25.436 1.618 -8.225 1.00 98.44 122 TYR A CA 1
ATOM 967 C C . TYR A 1 122 ? 24.293 1.587 -7.195 1.00 98.44 122 TYR A C 1
ATOM 969 O O . TYR A 1 122 ? 24.113 2.570 -6.469 1.00 98.44 122 TYR A O 1
ATOM 977 N N . PRO A 1 123 ? 23.475 0.514 -7.143 1.00 97.19 123 PRO A N 1
ATOM 978 C CA . PRO A 1 123 ? 22.320 0.448 -6.246 1.00 97.19 123 PRO A CA 1
ATOM 979 C C . PRO A 1 123 ? 22.664 0.653 -4.764 1.00 97.19 123 PRO A C 1
ATOM 981 O O . PRO A 1 123 ? 21.943 1.370 -4.071 1.00 97.19 123 PRO A O 1
ATOM 984 N N . ASP A 1 124 ? 23.796 0.128 -4.299 1.00 96.56 124 ASP A N 1
ATOM 985 C CA . ASP A 1 124 ? 24.320 0.294 -2.935 1.00 96.56 124 ASP A CA 1
ATOM 986 C C . ASP A 1 124 ? 24.646 1.753 -2.556 1.00 96.56 124 ASP A C 1
ATOM 988 O O . ASP A 1 124 ? 24.730 2.093 -1.377 1.00 96.56 124 ASP A O 1
ATOM 992 N N . GLN A 1 125 ? 24.769 2.643 -3.544 1.00 97.44 125 GLN A N 1
ATOM 993 C CA . GLN A 1 125 ? 24.992 4.080 -3.358 1.00 97.44 125 GLN A CA 1
ATOM 994 C C . GLN A 1 125 ? 23.689 4.899 -3.324 1.00 97.44 125 GLN A C 1
ATOM 996 O O . GLN A 1 125 ? 23.738 6.132 -3.264 1.00 97.44 125 GLN A O 1
ATOM 1001 N N . LEU A 1 126 ? 22.526 4.249 -3.423 1.00 95.88 126 LEU A N 1
ATOM 1002 C CA . LEU A 1 126 ? 21.213 4.887 -3.518 1.00 95.88 126 LEU A CA 1
ATOM 1003 C C . LEU A 1 126 ? 20.368 4.623 -2.270 1.00 95.88 126 LEU A C 1
ATOM 1005 O O . LEU A 1 126 ? 20.377 3.522 -1.723 1.00 95.88 126 LEU A O 1
ATOM 1009 N N . SER A 1 127 ? 19.556 5.608 -1.870 1.00 94.06 127 SER A N 1
ATOM 1010 C CA . SER A 1 127 ? 18.500 5.368 -0.875 1.00 94.06 127 SER A CA 1
ATOM 1011 C C . SER A 1 127 ? 17.428 4.420 -1.426 1.00 94.06 127 SER A C 1
ATOM 1013 O O . SER A 1 127 ? 17.255 4.311 -2.642 1.00 94.06 127 SER A O 1
ATOM 1015 N N . ALA A 1 128 ? 16.640 3.787 -0.553 1.00 92.06 128 ALA A N 1
ATOM 1016 C CA . ALA A 1 128 ? 15.549 2.905 -0.976 1.00 92.06 128 ALA A CA 1
ATOM 1017 C C . ALA A 1 128 ? 14.559 3.607 -1.932 1.00 92.06 128 ALA A C 1
ATOM 1019 O O . ALA A 1 128 ? 14.192 3.054 -2.967 1.00 92.06 128 ALA A O 1
ATOM 1020 N N . GLY A 1 129 ? 14.206 4.873 -1.667 1.00 93.31 129 GLY A N 1
ATOM 1021 C CA . GLY A 1 129 ? 13.350 5.656 -2.568 1.00 93.31 129 GLY A CA 1
ATOM 1022 C C . GLY A 1 129 ? 13.998 5.944 -3.924 1.00 93.31 129 GLY A C 1
ATOM 1023 O O . GLY A 1 129 ? 13.328 5.956 -4.957 1.00 93.31 129 GLY A O 1
ATOM 1024 N N . GLN A 1 130 ? 15.316 6.146 -3.960 1.00 96.12 130 GLN A N 1
ATOM 1025 C CA . GLN A 1 130 ? 16.060 6.312 -5.210 1.00 96.12 130 GLN A CA 1
ATOM 1026 C C . GLN A 1 130 ? 16.133 5.002 -6.002 1.00 96.12 130 GLN A C 1
ATOM 1028 O O . GLN A 1 130 ? 15.902 5.022 -7.212 1.00 96.12 130 GLN A O 1
ATOM 1033 N N . GLN A 1 131 ? 16.387 3.870 -5.339 1.00 96.50 131 GLN A N 1
ATOM 1034 C CA . GLN A 1 131 ? 16.359 2.548 -5.972 1.00 96.50 131 GLN A CA 1
ATOM 1035 C C . GLN A 1 131 ? 14.975 2.243 -6.555 1.00 96.50 131 GLN A C 1
ATOM 1037 O O . GLN A 1 131 ? 14.875 1.815 -7.706 1.00 96.50 131 GLN A O 1
ATOM 1042 N N . GLN A 1 132 ? 13.904 2.564 -5.825 1.00 96.38 132 GLN A N 1
ATOM 1043 C CA . GLN A 1 132 ? 12.531 2.408 -6.301 1.00 96.38 132 GLN A CA 1
ATOM 1044 C C . GLN A 1 132 ? 12.260 3.232 -7.567 1.00 96.38 132 GLN A C 1
ATOM 1046 O O . GLN A 1 132 ? 11.724 2.717 -8.551 1.00 96.38 132 GLN A O 1
ATOM 1051 N N . ARG A 1 133 ? 12.688 4.502 -7.600 1.00 96.88 133 ARG A N 1
ATOM 1052 C CA . ARG A 1 133 ? 12.570 5.358 -8.797 1.00 96.88 133 ARG A CA 1
ATOM 1053 C C . ARG A 1 133 ? 13.335 4.791 -9.994 1.00 96.88 133 ARG A C 1
ATOM 1055 O O . ARG A 1 133 ? 12.831 4.838 -11.116 1.00 96.88 133 ARG A O 1
ATOM 1062 N N . VAL A 1 134 ? 14.515 4.213 -9.767 1.00 97.88 134 VAL A N 1
ATOM 1063 C CA . VAL A 1 134 ? 15.295 3.528 -10.812 1.00 97.88 134 VAL A CA 1
ATOM 1064 C C . VAL A 1 134 ? 14.585 2.264 -11.298 1.00 97.88 134 VAL A C 1
ATOM 1066 O O . VAL A 1 134 ? 14.512 2.044 -12.505 1.00 97.88 134 VAL A O 1
ATOM 1069 N N . ALA A 1 135 ? 14.005 1.463 -10.401 1.00 97.25 135 ALA A N 1
ATOM 1070 C CA . ALA A 1 135 ? 13.248 0.267 -10.767 1.00 97.25 135 ALA A CA 1
ATOM 1071 C C . ALA A 1 135 ? 12.002 0.605 -11.605 1.00 97.25 135 ALA A C 1
ATOM 1073 O O . ALA A 1 135 ? 11.742 -0.059 -12.614 1.00 97.25 135 ALA A O 1
ATOM 1074 N N . ILE A 1 136 ? 11.289 1.680 -11.248 1.00 97.12 136 ILE A N 1
ATOM 1075 C CA . ILE A 1 136 ? 10.188 2.236 -12.045 1.00 97.12 136 ILE A CA 1
ATOM 1076 C C . ILE A 1 136 ? 10.694 2.652 -13.432 1.00 97.12 136 ILE A C 1
ATOM 1078 O O . ILE A 1 136 ? 10.151 2.200 -14.441 1.00 97.12 136 ILE A O 1
ATOM 1082 N N . ALA A 1 137 ? 11.769 3.444 -13.515 1.00 97.38 137 ALA A N 1
ATOM 1083 C CA . ALA A 1 137 ? 12.328 3.876 -14.798 1.00 97.38 137 ALA A CA 1
ATOM 1084 C C . ALA A 1 137 ? 12.769 2.693 -15.676 1.00 97.38 137 ALA A C 1
ATOM 1086 O O . ALA A 1 137 ? 12.479 2.682 -16.870 1.00 97.38 137 ALA A O 1
ATOM 1087 N N . ARG A 1 138 ? 13.390 1.665 -15.086 1.00 97.44 138 ARG A N 1
ATOM 1088 C CA . ARG A 1 138 ? 13.781 0.423 -15.771 1.00 97.44 138 ARG A CA 1
ATOM 1089 C C . ARG A 1 138 ? 12.595 -0.330 -16.374 1.00 97.44 138 ARG A C 1
ATOM 1091 O O . ARG A 1 138 ? 12.732 -0.904 -17.450 1.00 97.44 138 ARG A O 1
ATOM 1098 N N . CYS A 1 139 ? 11.434 -0.323 -15.725 1.00 95.88 139 CYS A N 1
ATOM 1099 C CA . CYS A 1 139 ? 10.224 -0.860 -16.348 1.00 95.88 139 CYS A CA 1
ATOM 1100 C C . CYS A 1 139 ? 9.730 0.038 -17.484 1.00 95.88 139 CYS A C 1
ATOM 1102 O O . CYS A 1 139 ? 9.397 -0.449 -18.564 1.00 95.88 139 CYS A O 1
ATOM 1104 N N . LEU A 1 140 ? 9.695 1.350 -17.257 1.00 96.31 140 LEU A N 1
ATOM 1105 C CA . LEU A 1 140 ? 9.110 2.305 -18.195 1.00 96.31 140 LEU A CA 1
ATOM 1106 C C . LEU A 1 140 ? 9.895 2.438 -19.504 1.00 96.31 140 LEU A C 1
ATOM 1108 O O . LEU A 1 140 ? 9.270 2.601 -20.552 1.00 96.31 140 LEU A O 1
ATOM 1112 N N . VAL A 1 141 ? 11.228 2.294 -19.490 1.00 96.69 141 VAL A N 1
ATOM 1113 C CA . VAL A 1 141 ? 12.044 2.349 -20.723 1.00 96.69 141 VAL A CA 1
ATOM 1114 C C . VAL A 1 141 ? 11.614 1.314 -21.767 1.00 96.69 141 VAL A C 1
ATOM 1116 O O . VAL A 1 141 ? 11.771 1.563 -22.963 1.00 96.69 141 VAL A O 1
ATOM 1119 N N . MET A 1 142 ? 11.008 0.201 -21.335 1.00 95.06 142 MET A N 1
ATOM 1120 C CA . MET A 1 142 ? 10.475 -0.859 -22.202 1.00 95.06 142 MET A CA 1
ATOM 1121 C C . MET A 1 142 ? 9.095 -0.528 -22.805 1.00 95.06 142 MET A C 1
ATOM 1123 O O . MET A 1 142 ? 8.533 -1.345 -23.537 1.00 95.06 142 MET A O 1
ATOM 1127 N N . LYS A 1 143 ? 8.539 0.659 -22.522 1.00 94.06 143 LYS A N 1
ATOM 1128 C CA . LYS A 1 143 ? 7.225 1.145 -22.987 1.00 94.06 143 LYS A CA 1
ATOM 1129 C C . LYS A 1 143 ? 6.080 0.144 -22.734 1.00 94.06 143 LYS A C 1
ATOM 1131 O O . LYS A 1 143 ? 5.415 -0.292 -23.693 1.00 94.06 143 LYS A O 1
ATOM 1136 N N . PRO A 1 144 ? 5.856 -0.257 -21.466 1.00 94.94 144 PRO A N 1
ATOM 1137 C CA . PRO A 1 144 ? 4.734 -1.113 -21.116 1.00 94.94 144 PRO A CA 1
ATOM 1138 C C . PRO A 1 144 ? 3.402 -0.393 -21.362 1.00 94.94 144 PRO A C 1
ATOM 1140 O O . PRO A 1 144 ? 3.307 0.827 -21.268 1.00 94.94 144 PRO A O 1
ATOM 1143 N N . GLN A 1 145 ? 2.371 -1.163 -21.696 1.00 94.00 145 GLN A N 1
ATOM 1144 C CA . GLN A 1 145 ? 0.981 -0.700 -21.755 1.00 94.00 145 GLN A CA 1
ATOM 1145 C C . GLN A 1 145 ? 0.304 -0.763 -20.381 1.00 94.00 145 GLN A C 1
ATOM 1147 O O . GLN A 1 145 ? -0.651 -0.032 -20.141 1.00 94.00 145 GLN A O 1
ATOM 1152 N N . LEU A 1 146 ? 0.800 -1.633 -19.499 1.00 95.94 146 LEU A N 1
ATOM 1153 C CA . LEU A 1 146 ? 0.344 -1.795 -18.125 1.00 95.94 146 LEU A CA 1
ATOM 1154 C C . LEU A 1 146 ? 1.552 -1.848 -17.195 1.00 95.94 146 LEU A C 1
ATOM 1156 O O . LEU A 1 146 ? 2.449 -2.672 -17.395 1.00 95.94 146 LEU A O 1
ATOM 1160 N N . LEU A 1 147 ? 1.560 -0.990 -16.180 1.00 97.38 147 LEU A N 1
ATOM 1161 C CA . LEU A 1 147 ? 2.546 -1.024 -15.108 1.00 97.38 147 LEU A CA 1
ATOM 1162 C C . LEU A 1 147 ? 1.934 -1.664 -13.860 1.00 97.38 147 LEU A C 1
ATOM 1164 O O . LEU A 1 147 ? 0.934 -1.181 -13.334 1.00 97.38 147 LEU A O 1
ATOM 1168 N N . LEU A 1 148 ? 2.558 -2.739 -13.391 1.00 97.56 148 LEU A N 1
ATOM 1169 C CA . LEU A 1 148 ? 2.233 -3.420 -12.146 1.00 97.56 148 LEU A CA 1
ATOM 1170 C C . LEU A 1 148 ? 3.230 -2.998 -11.068 1.00 97.56 148 LEU A C 1
ATOM 1172 O O . LEU A 1 148 ? 4.442 -3.096 -11.275 1.00 97.56 148 LEU A O 1
ATOM 1176 N N . LEU A 1 149 ? 2.736 -2.546 -9.921 1.00 97.31 149 LEU A N 1
ATOM 1177 C CA . LEU A 1 149 ? 3.562 -2.126 -8.791 1.00 97.31 149 LEU A CA 1
ATOM 1178 C C . LEU A 1 149 ? 3.204 -2.937 -7.547 1.00 97.31 149 LEU A C 1
ATOM 1180 O O . LEU A 1 149 ? 2.079 -2.868 -7.059 1.00 97.31 149 LEU A O 1
ATOM 1184 N N . ASP A 1 150 ? 4.163 -3.680 -7.014 1.00 95.56 150 ASP A N 1
ATOM 1185 C CA . ASP A 1 150 ? 3.975 -4.469 -5.799 1.00 95.56 150 ASP A CA 1
ATOM 1186 C C . ASP A 1 150 ? 4.550 -3.712 -4.596 1.00 95.56 150 ASP A C 1
ATOM 1188 O O . ASP A 1 150 ? 5.768 -3.620 -4.448 1.00 95.56 150 ASP A O 1
ATOM 1192 N N . GLU A 1 151 ? 3.675 -3.124 -3.777 1.00 92.44 151 GLU A N 1
ATOM 1193 C CA . GLU A 1 151 ? 4.025 -2.365 -2.569 1.00 92.44 151 GLU A CA 1
ATOM 1194 C C . GLU A 1 151 ? 5.078 -1.259 -2.800 1.00 92.44 151 GLU A C 1
ATOM 1196 O O . GLU A 1 151 ? 6.106 -1.210 -2.111 1.00 92.44 151 GLU A O 1
ATOM 1201 N N . PRO A 1 152 ? 4.838 -0.326 -3.749 1.00 93.00 152 PRO A N 1
ATOM 1202 C CA . PRO A 1 152 ? 5.868 0.583 -4.253 1.00 93.00 152 PRO A CA 1
ATOM 1203 C C . PRO A 1 152 ? 6.381 1.615 -3.243 1.00 93.00 152 PRO A C 1
ATOM 1205 O O . PRO A 1 152 ? 7.345 2.317 -3.538 1.00 93.00 152 PRO A O 1
ATOM 1208 N N . LEU A 1 153 ? 5.719 1.745 -2.095 1.00 91.06 153 LEU A N 1
ATOM 1209 C CA . LEU A 1 153 ? 6.050 2.693 -1.029 1.00 91.06 153 LEU A CA 1
ATOM 1210 C C . LEU A 1 153 ? 6.458 1.994 0.271 1.00 91.06 153 LEU A C 1
ATOM 1212 O O . LEU A 1 153 ? 6.722 2.667 1.268 1.00 91.06 153 LEU A O 1
ATOM 1216 N N . SER A 1 154 ? 6.468 0.658 0.281 1.00 85.12 154 SER A N 1
ATOM 1217 C CA . SER A 1 154 ? 6.822 -0.101 1.474 1.00 85.12 154 SER A CA 1
ATOM 1218 C C . SER A 1 154 ? 8.281 0.135 1.857 1.00 85.12 154 SER A C 1
ATOM 1220 O O . SER A 1 154 ? 9.148 0.301 0.999 1.00 85.12 154 SER A O 1
ATOM 1222 N N . SER A 1 155 ? 8.543 0.175 3.166 1.00 78.06 155 SER A N 1
ATOM 1223 C CA . SER A 1 155 ? 9.895 0.327 3.722 1.00 78.06 155 SER A CA 1
ATOM 1224 C C . SER A 1 155 ? 10.625 1.623 3.324 1.00 78.06 155 SER A C 1
ATOM 1226 O O . SER A 1 155 ? 11.848 1.694 3.445 1.00 78.06 155 SER A O 1
ATOM 1228 N N . LEU A 1 156 ? 9.898 2.653 2.870 1.00 84.38 156 LEU A N 1
ATOM 1229 C CA . LEU A 1 156 ? 10.451 3.978 2.580 1.00 84.38 156 LEU A CA 1
ATOM 1230 C C . LEU A 1 156 ? 10.258 4.931 3.764 1.00 84.38 156 LEU A C 1
ATOM 1232 O O . LEU A 1 156 ? 9.182 4.987 4.358 1.00 84.38 156 LEU A O 1
ATOM 1236 N N . ASP A 1 157 ? 11.282 5.731 4.060 1.00 81.50 157 ASP A N 1
ATOM 1237 C CA . ASP A 1 157 ? 11.161 6.861 4.983 1.00 81.50 157 ASP A CA 1
ATOM 1238 C C . ASP A 1 157 ? 10.219 7.951 4.418 1.00 81.50 157 ASP A C 1
ATOM 1240 O O . ASP A 1 157 ? 9.998 7.999 3.202 1.00 81.50 157 ASP A O 1
ATOM 1244 N N . PRO A 1 158 ? 9.670 8.857 5.255 1.00 78.62 158 PRO A N 1
ATOM 1245 C CA . PRO A 1 158 ? 8.688 9.852 4.815 1.00 78.62 158 PRO A CA 1
ATOM 1246 C C . PRO A 1 158 ? 9.142 10.745 3.650 1.00 78.62 158 PRO A C 1
ATOM 1248 O O . PRO A 1 158 ? 8.328 11.089 2.789 1.00 78.62 158 PRO A O 1
ATOM 1251 N N . ILE A 1 159 ? 10.431 11.101 3.590 1.00 81.94 159 ILE A N 1
ATOM 1252 C CA . ILE A 1 159 ? 10.974 11.964 2.533 1.00 81.94 159 ILE A CA 1
ATOM 1253 C C . ILE A 1 159 ? 11.042 11.173 1.227 1.00 81.94 159 ILE A C 1
ATOM 1255 O O . ILE A 1 159 ? 10.431 11.575 0.236 1.00 81.94 159 ILE A O 1
ATOM 1259 N N . SER A 1 160 ? 11.713 10.016 1.240 1.00 87.38 160 SER A N 1
ATOM 1260 C CA . SER A 1 160 ? 11.813 9.116 0.081 1.00 87.38 160 SER A CA 1
ATOM 1261 C C . SER A 1 160 ? 10.440 8.720 -0.460 1.00 87.38 160 SER A C 1
ATOM 1263 O O . SER A 1 160 ? 10.220 8.667 -1.670 1.00 87.38 160 SER A O 1
ATOM 1265 N N . ARG A 1 161 ? 9.492 8.456 0.440 1.00 89.12 161 ARG A N 1
ATOM 1266 C CA . ARG A 1 161 ? 8.111 8.129 0.104 1.00 89.12 161 ARG A CA 1
ATOM 1267 C C . ARG A 1 161 ? 7.430 9.261 -0.663 1.00 89.12 161 ARG A C 1
ATOM 1269 O O . ARG A 1 161 ? 6.795 8.994 -1.681 1.00 89.12 161 ARG A O 1
ATOM 1276 N N . SER A 1 162 ? 7.573 10.505 -0.204 1.00 87.94 162 SER A N 1
ATOM 1277 C CA . SER A 1 162 ? 7.019 11.679 -0.891 1.00 87.94 162 SER A CA 1
ATOM 1278 C C . SER A 1 162 ? 7.583 11.822 -2.311 1.00 87.94 162 SER A C 1
ATOM 1280 O O . SER A 1 162 ? 6.829 12.005 -3.268 1.00 87.94 162 SER A O 1
ATOM 1282 N N . GLU A 1 163 ? 8.894 11.620 -2.477 1.00 91.94 163 GLU A N 1
ATOM 1283 C CA . GLU A 1 163 ? 9.544 11.666 -3.793 1.00 91.94 163 GLU A CA 1
ATOM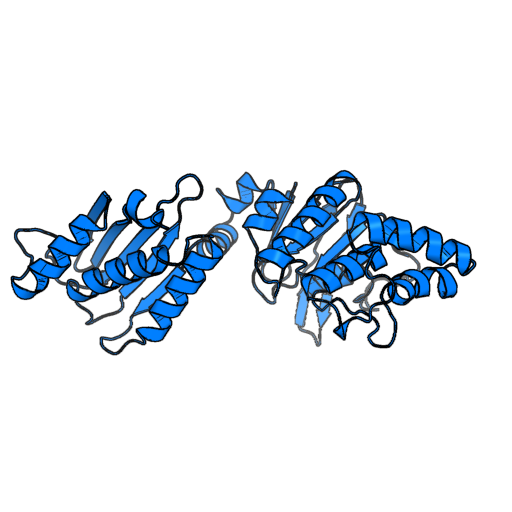 1284 C C . GLU A 1 163 ? 9.025 10.581 -4.753 1.00 91.94 163 GLU A C 1
ATOM 1286 O O . GLU A 1 163 ? 8.867 10.832 -5.950 1.00 91.94 163 GLU A O 1
ATOM 1291 N N . VAL A 1 164 ? 8.769 9.363 -4.260 1.00 94.81 164 VAL A N 1
ATOM 1292 C CA . VAL A 1 164 ? 8.187 8.284 -5.078 1.00 94.81 164 VAL A CA 1
ATOM 1293 C C . VAL A 1 164 ? 6.725 8.589 -5.409 1.00 94.81 164 VAL A C 1
ATOM 1295 O O . VAL A 1 164 ? 6.317 8.407 -6.557 1.00 94.81 164 VAL A O 1
ATOM 1298 N N . MET A 1 165 ? 5.951 9.119 -4.458 1.00 94.62 165 MET A N 1
ATOM 1299 C CA . MET A 1 165 ? 4.572 9.562 -4.696 1.00 94.62 165 MET A CA 1
ATOM 1300 C C . MET A 1 165 ? 4.488 10.608 -5.812 1.00 94.62 165 MET A C 1
ATOM 1302 O O . MET A 1 165 ? 3.637 10.489 -6.694 1.00 94.62 165 MET A O 1
ATOM 1306 N N . ASP A 1 166 ? 5.407 11.575 -5.854 1.00 94.56 166 ASP A N 1
ATOM 1307 C CA . ASP A 1 166 ? 5.482 12.564 -6.938 1.00 94.56 166 ASP A CA 1
ATOM 1308 C C . ASP A 1 166 ? 5.684 11.934 -8.319 1.00 94.56 166 ASP A C 1
ATOM 1310 O O . ASP A 1 166 ? 5.138 12.417 -9.317 1.00 94.56 166 ASP A O 1
ATOM 1314 N N . VAL A 1 167 ? 6.454 10.847 -8.396 1.00 95.50 167 VAL A N 1
ATOM 1315 C CA . VAL A 1 167 ? 6.623 10.083 -9.636 1.00 95.50 167 VAL A CA 1
ATOM 1316 C C . VAL A 1 167 ? 5.316 9.378 -10.001 1.00 95.50 167 VAL A C 1
ATOM 1318 O O . VAL A 1 167 ? 4.851 9.518 -11.132 1.00 95.50 167 VAL A O 1
ATOM 1321 N N . LEU A 1 168 ? 4.676 8.685 -9.056 1.00 95.94 168 LEU A N 1
ATOM 1322 C CA . LEU A 1 168 ? 3.419 7.966 -9.301 1.00 95.94 168 LEU A CA 1
ATOM 1323 C C . LEU A 1 168 ? 2.277 8.901 -9.738 1.00 95.94 168 LEU A C 1
ATOM 1325 O O . LEU A 1 168 ? 1.542 8.569 -10.669 1.00 95.94 168 LEU A O 1
ATOM 1329 N N . ARG A 1 169 ? 2.181 10.107 -9.159 1.00 95.06 169 ARG A N 1
ATOM 1330 C CA . ARG A 1 169 ? 1.216 11.153 -9.560 1.00 95.06 169 ARG A CA 1
ATOM 1331 C C . ARG A 1 169 ? 1.352 11.562 -11.024 1.00 95.06 169 ARG A C 1
ATOM 1333 O O . ARG A 1 169 ? 0.351 11.851 -11.681 1.00 95.06 169 ARG A O 1
ATOM 1340 N N . LYS A 1 170 ? 2.585 11.629 -11.530 1.00 93.38 170 LYS A N 1
ATOM 1341 C CA . LYS A 1 170 ? 2.847 11.933 -12.943 1.00 93.38 170 LYS A CA 1
ATOM 1342 C C . LYS A 1 170 ? 2.459 10.744 -13.814 1.00 93.38 170 LYS A C 1
ATOM 1344 O O . LYS A 1 170 ? 1.727 10.917 -14.783 1.00 93.38 170 LYS A O 1
ATOM 1349 N N . LEU A 1 171 ? 2.868 9.538 -13.414 1.00 92.88 171 LEU A N 1
ATOM 1350 C CA . LEU A 1 171 ? 2.626 8.317 -14.181 1.00 92.88 171 LEU A CA 1
ATOM 1351 C C . LEU A 1 171 ? 1.143 7.981 -14.329 1.00 92.88 171 LEU A C 1
ATOM 1353 O O . LEU A 1 171 ? 0.740 7.631 -15.436 1.00 92.88 171 LEU A O 1
ATOM 1357 N N . LYS A 1 172 ? 0.311 8.152 -13.289 1.00 92.44 172 LYS A N 1
ATOM 1358 C CA . LYS A 1 172 ? -1.130 7.830 -13.378 1.00 92.44 172 LYS A CA 1
ATOM 1359 C C . LYS A 1 172 ? -1.873 8.571 -14.495 1.00 92.44 172 LYS A C 1
ATOM 1361 O O . LYS A 1 172 ? -2.941 8.145 -14.905 1.00 92.44 172 LYS A O 1
ATOM 1366 N N . ARG A 1 173 ? -1.330 9.689 -14.993 1.00 90.31 173 ARG A N 1
ATOM 1367 C CA . ARG A 1 173 ? -1.922 10.457 -16.102 1.00 90.31 173 ARG A CA 1
ATOM 1368 C C . ARG A 1 173 ? -1.549 9.909 -17.479 1.00 90.31 173 ARG A C 1
ATOM 1370 O O . ARG A 1 173 ? -2.214 10.226 -18.461 1.00 90.31 173 ARG A O 1
ATOM 1377 N N . GLU A 1 174 ? -0.479 9.126 -17.562 1.00 90.31 174 GLU A N 1
ATOM 1378 C CA . GLU A 1 174 ? 0.145 8.721 -18.823 1.00 90.31 174 GLU A CA 1
ATOM 1379 C C . GLU A 1 174 ? 0.007 7.223 -19.100 1.00 90.31 174 GLU A C 1
ATOM 1381 O O . GLU A 1 174 ? -0.142 6.839 -20.262 1.00 90.31 174 GLU A O 1
ATOM 1386 N N . ILE A 1 175 ? 0.020 6.386 -18.055 1.00 92.88 175 ILE A N 1
ATOM 1387 C CA . ILE A 1 175 ? 0.029 4.925 -18.166 1.00 92.88 175 ILE A CA 1
ATOM 1388 C C . ILE A 1 175 ? -1.091 4.277 -17.350 1.00 92.88 175 ILE A C 1
ATOM 1390 O O . ILE A 1 175 ? -1.492 4.776 -16.303 1.00 92.88 175 ILE A O 1
ATOM 1394 N N . THR A 1 176 ? -1.573 3.131 -17.826 1.00 96.69 176 THR A N 1
ATOM 1395 C CA . THR A 1 176 ? -2.452 2.245 -17.060 1.00 96.69 176 THR A CA 1
ATOM 1396 C C . THR A 1 176 ? -1.674 1.584 -15.928 1.00 96.69 176 THR A C 1
ATOM 1398 O O . THR A 1 176 ? -0.587 1.040 -16.159 1.00 96.69 176 THR A O 1
ATOM 1401 N N . LEU A 1 177 ? -2.227 1.598 -14.716 1.00 96.75 177 LEU A N 1
ATOM 1402 C CA . LEU A 1 177 ? -1.512 1.184 -13.516 1.00 96.75 177 LEU A CA 1
ATOM 1403 C C . LEU A 1 177 ? -2.361 0.251 -12.654 1.00 96.75 177 LEU A C 1
ATOM 1405 O O . LEU A 1 177 ? -3.519 0.541 -12.367 1.00 96.75 177 LEU A O 1
ATOM 1409 N N . ILE A 1 178 ? -1.760 -0.848 -12.203 1.00 98.00 178 ILE A N 1
ATOM 1410 C CA . ILE A 1 178 ? -2.286 -1.645 -11.094 1.00 98.00 178 ILE A CA 1
ATOM 1411 C C . ILE A 1 178 ? -1.227 -1.641 -9.997 1.00 98.00 178 ILE A C 1
ATOM 1413 O O . ILE A 1 178 ? -0.086 -2.036 -10.241 1.00 98.00 178 ILE A O 1
ATOM 1417 N N . MET A 1 179 ? -1.584 -1.208 -8.791 1.00 97.06 179 MET A N 1
ATOM 1418 C CA . MET A 1 179 ? -0.698 -1.310 -7.631 1.00 97.06 179 MET A CA 1
ATOM 1419 C C . MET A 1 179 ? -1.324 -2.104 -6.503 1.00 97.06 179 MET A C 1
ATOM 1421 O O . MET A 1 179 ? -2.519 -2.006 -6.248 1.00 97.06 179 MET A O 1
ATOM 1425 N N . VAL A 1 180 ? -0.488 -2.838 -5.784 1.00 96.69 180 VAL A N 1
ATOM 1426 C CA . VAL A 1 180 ? -0.817 -3.371 -4.465 1.00 96.69 180 VAL A CA 1
ATOM 1427 C C . VAL A 1 180 ? -0.262 -2.439 -3.413 1.00 96.69 180 VAL A C 1
ATOM 1429 O O . VAL A 1 180 ? 0.895 -2.025 -3.504 1.00 96.69 180 VAL A O 1
ATOM 1432 N N . SER A 1 181 ? -1.083 -2.110 -2.420 1.00 91.38 181 SER A N 1
ATOM 1433 C CA . SER A 1 181 ? -0.612 -1.361 -1.266 1.00 91.38 181 SER A CA 1
ATOM 1434 C C . SER A 1 181 ? -1.425 -1.641 -0.011 1.00 91.38 181 SER A C 1
ATOM 1436 O O . SER A 1 181 ? -2.639 -1.816 -0.072 1.00 91.38 181 SER A O 1
ATOM 1438 N N . HIS A 1 182 ? -0.756 -1.628 1.137 1.00 85.69 182 HIS A N 1
ATOM 1439 C CA . HIS A 1 182 ? -1.388 -1.507 2.453 1.00 85.69 182 HIS A CA 1
ATOM 1440 C C . HIS A 1 182 ? -1.558 -0.044 2.888 1.00 85.69 182 HIS A C 1
ATOM 1442 O O . HIS A 1 182 ? -2.139 0.232 3.935 1.00 85.69 182 HIS A O 1
ATOM 1448 N N . ASP A 1 183 ? -1.056 0.906 2.102 1.00 86.81 183 ASP A N 1
ATOM 1449 C CA . ASP A 1 183 ? -1.094 2.310 2.456 1.00 86.81 183 ASP A CA 1
ATOM 1450 C C . ASP A 1 183 ? -2.351 3.006 1.935 1.00 86.81 183 ASP A C 1
ATOM 1452 O O . ASP A 1 183 ? -2.433 3.416 0.774 1.00 86.81 183 ASP A O 1
ATOM 1456 N N . LEU A 1 184 ? -3.334 3.170 2.818 1.00 87.81 184 LEU A N 1
ATOM 1457 C CA . LEU A 1 184 ? -4.623 3.740 2.440 1.00 87.81 184 LEU A CA 1
ATOM 1458 C C . LEU A 1 184 ? -4.539 5.207 1.994 1.00 87.81 184 LEU A C 1
ATOM 1460 O O . LEU A 1 184 ? -5.345 5.613 1.163 1.00 87.81 184 LEU A O 1
ATOM 1464 N N . ASN A 1 185 ? -3.555 5.982 2.463 1.00 84.88 185 ASN A N 1
ATOM 1465 C CA . ASN A 1 185 ? -3.374 7.372 2.029 1.00 84.88 185 ASN A CA 1
ATOM 1466 C C . ASN A 1 185 ? -2.912 7.427 0.568 1.00 84.88 185 ASN A C 1
ATOM 1468 O O . ASN A 1 185 ? -3.457 8.180 -0.238 1.00 84.88 185 ASN A O 1
ATOM 1472 N N . ALA A 1 186 ? -1.939 6.588 0.205 1.00 89.44 186 ALA A N 1
ATOM 1473 C CA . ALA A 1 186 ? -1.490 6.472 -1.176 1.00 89.44 186 ALA A CA 1
ATOM 1474 C C . ALA A 1 186 ? -2.601 5.935 -2.086 1.00 89.44 186 ALA A C 1
ATOM 1476 O O . ALA A 1 186 ? -2.760 6.410 -3.210 1.00 89.44 186 ALA A O 1
ATOM 1477 N N . VAL A 1 187 ? -3.393 4.974 -1.598 1.00 94.38 187 VAL A N 1
ATOM 1478 C CA . VAL A 1 187 ? -4.556 4.449 -2.326 1.00 94.38 187 VAL A CA 1
ATOM 1479 C C . VAL A 1 187 ? -5.600 5.544 -2.542 1.00 94.38 187 VAL A C 1
ATOM 1481 O O . VAL A 1 187 ? -6.025 5.731 -3.677 1.00 94.38 187 VAL A O 1
ATOM 1484 N N . ALA A 1 188 ? -5.971 6.296 -1.504 1.00 91.38 188 ALA A N 1
ATOM 1485 C CA . ALA A 1 188 ? -6.934 7.393 -1.600 1.00 91.38 188 ALA A CA 1
ATOM 1486 C C . ALA A 1 188 ? -6.497 8.468 -2.607 1.00 91.38 188 ALA A C 1
ATOM 1488 O O . ALA A 1 188 ? -7.324 9.019 -3.330 1.00 91.38 188 ALA A O 1
ATOM 1489 N N . GLU A 1 189 ? -5.196 8.747 -2.673 1.00 90.94 189 GLU A N 1
ATOM 1490 C CA . GLU A 1 189 ? -4.644 9.777 -3.547 1.00 90.94 189 GLU A CA 1
ATOM 1491 C C . GLU A 1 189 ? -4.473 9.319 -5.010 1.00 90.94 189 GLU A C 1
ATOM 1493 O O . GLU A 1 189 ? -4.718 10.082 -5.953 1.00 90.94 189 GLU A O 1
ATOM 1498 N N . LEU A 1 190 ? -4.013 8.084 -5.225 1.00 95.19 190 LEU A N 1
ATOM 1499 C CA . LEU A 1 190 ? -3.619 7.605 -6.552 1.00 95.19 190 LEU A CA 1
ATOM 1500 C C . LEU A 1 190 ? -4.724 6.838 -7.273 1.00 95.19 190 LEU A C 1
ATOM 1502 O O . LEU A 1 190 ? -4.793 6.932 -8.499 1.00 95.19 190 LEU A O 1
ATOM 1506 N N . ALA A 1 191 ? -5.567 6.096 -6.557 1.00 97.12 191 ALA A N 1
ATOM 1507 C CA . ALA A 1 191 ? -6.522 5.178 -7.163 1.00 97.12 191 ALA A CA 1
ATOM 1508 C C . ALA A 1 191 ? -7.669 5.906 -7.870 1.00 97.12 191 ALA A C 1
ATOM 1510 O O . ALA A 1 191 ? -8.236 6.863 -7.350 1.00 97.12 191 ALA A O 1
ATOM 1511 N N . ASP A 1 192 ? -8.078 5.381 -9.020 1.00 97.62 192 ASP A N 1
ATOM 1512 C CA . ASP A 1 192 ? -9.371 5.691 -9.636 1.00 97.62 192 ASP A CA 1
ATOM 1513 C C . ASP A 1 192 ? -10.414 4.611 -9.279 1.00 97.62 192 ASP A C 1
ATOM 1515 O O . ASP A 1 192 ? -11.620 4.868 -9.271 1.00 97.62 192 ASP A O 1
ATOM 1519 N N . ARG A 1 193 ? -9.942 3.400 -8.949 1.00 98.00 193 ARG A N 1
ATOM 1520 C CA . ARG A 1 193 ? -10.719 2.225 -8.527 1.00 98.00 193 ARG A CA 1
ATOM 1521 C C . ARG A 1 193 ? -9.932 1.441 -7.477 1.00 98.00 193 ARG A C 1
ATOM 1523 O O . ARG A 1 193 ? -8.716 1.297 -7.603 1.00 98.00 193 ARG A O 1
ATOM 1530 N N . VAL A 1 194 ? -10.610 0.933 -6.455 1.00 98.38 194 VAL A N 1
ATOM 1531 C CA . VAL A 1 194 ? -10.024 0.133 -5.375 1.00 98.38 194 VAL A CA 1
ATOM 1532 C C . VAL A 1 194 ? -10.694 -1.233 -5.351 1.00 98.38 194 VAL A C 1
ATOM 1534 O O . VAL A 1 194 ? -11.917 -1.324 -5.393 1.00 98.38 194 VAL A O 1
ATOM 1537 N N . ILE A 1 195 ? -9.878 -2.279 -5.276 1.00 98.12 195 ILE A N 1
ATOM 1538 C CA . ILE A 1 195 ? -10.298 -3.673 -5.171 1.00 98.12 195 ILE A CA 1
ATOM 1539 C C . ILE A 1 195 ? -9.822 -4.196 -3.819 1.00 98.12 195 ILE A C 1
ATOM 1541 O O . ILE A 1 195 ? -8.621 -4.195 -3.543 1.00 98.12 195 ILE A O 1
ATOM 1545 N N . PHE A 1 196 ? -10.746 -4.658 -2.985 1.00 97.56 196 PHE A N 1
ATOM 1546 C CA . PHE A 1 196 ? -10.422 -5.374 -1.758 1.00 97.56 196 PHE A CA 1
ATOM 1547 C C . PHE A 1 196 ? -10.403 -6.881 -2.017 1.00 97.56 196 PHE A C 1
ATOM 1549 O O . PHE A 1 196 ? -11.390 -7.466 -2.471 1.00 97.56 196 PHE A O 1
ATOM 1556 N N . MET A 1 197 ? -9.261 -7.502 -1.719 1.00 96.56 197 MET A N 1
ATOM 1557 C CA . MET A 1 197 ? -9.056 -8.943 -1.805 1.00 96.56 197 MET A CA 1
ATOM 1558 C C . MET A 1 197 ? -8.931 -9.580 -0.426 1.00 96.56 197 MET A C 1
ATOM 1560 O O . MET A 1 197 ? -8.150 -9.128 0.419 1.00 96.56 197 MET A O 1
ATOM 1564 N N . LYS A 1 198 ? -9.603 -10.715 -0.258 1.00 94.75 198 LYS A N 1
ATOM 1565 C CA . LYS A 1 198 ? -9.494 -11.585 0.912 1.00 94.75 198 LYS A CA 1
ATOM 1566 C C . LYS A 1 198 ? -9.520 -13.036 0.449 1.00 94.75 198 LYS A C 1
ATOM 1568 O O . LYS A 1 198 ? -10.243 -13.365 -0.486 1.00 94.75 198 LYS A O 1
ATOM 1573 N N . ASP A 1 199 ? -8.686 -13.867 1.074 1.00 93.00 199 ASP A N 1
ATOM 1574 C CA . ASP A 1 199 ? -8.627 -15.314 0.832 1.00 93.00 199 ASP A CA 1
ATOM 1575 C C . ASP A 1 199 ? -8.649 -15.677 -0.661 1.00 93.00 199 ASP A C 1
ATOM 1577 O O . ASP A 1 199 ? -9.491 -16.441 -1.114 1.00 93.00 199 ASP A O 1
ATOM 1581 N N . GLY A 1 200 ? -7.772 -15.053 -1.456 1.00 93.69 200 GLY A N 1
ATOM 1582 C CA . GLY A 1 200 ? -7.618 -15.364 -2.877 1.00 93.69 200 GLY A CA 1
ATOM 1583 C C . GLY A 1 200 ? -8.743 -14.899 -3.802 1.00 93.69 200 GLY A C 1
ATOM 1584 O O . GLY A 1 200 ? -8.695 -15.221 -4.987 1.00 93.69 200 GLY A O 1
ATOM 1585 N N . SER A 1 201 ? -9.721 -14.147 -3.294 1.00 95.44 201 SER A N 1
ATOM 1586 C CA . SER A 1 201 ? -10.902 -13.689 -4.034 1.00 95.44 201 SER A CA 1
ATOM 1587 C C . SER A 1 201 ? -11.057 -12.168 -3.969 1.00 95.44 201 SER A C 1
ATOM 1589 O O . SER A 1 201 ? -10.579 -11.518 -3.037 1.00 95.44 201 SER A O 1
ATOM 1591 N N . ILE A 1 202 ? -11.746 -11.586 -4.955 1.00 96.44 202 ILE A N 1
ATOM 1592 C CA . ILE A 1 202 ? -12.189 -10.186 -4.900 1.00 96.44 202 ILE A CA 1
ATOM 1593 C C . ILE A 1 202 ? -13.487 -10.127 -4.094 1.00 96.44 202 ILE A C 1
ATOM 1595 O O . ILE A 1 202 ? -14.490 -10.717 -4.492 1.00 96.44 202 ILE A O 1
ATOM 1599 N N . CYS A 1 203 ? -13.473 -9.412 -2.972 1.00 95.88 203 CYS A N 1
ATOM 1600 C CA . CYS A 1 203 ? -14.637 -9.265 -2.097 1.00 95.88 203 CYS A CA 1
ATOM 1601 C C . CYS A 1 203 ?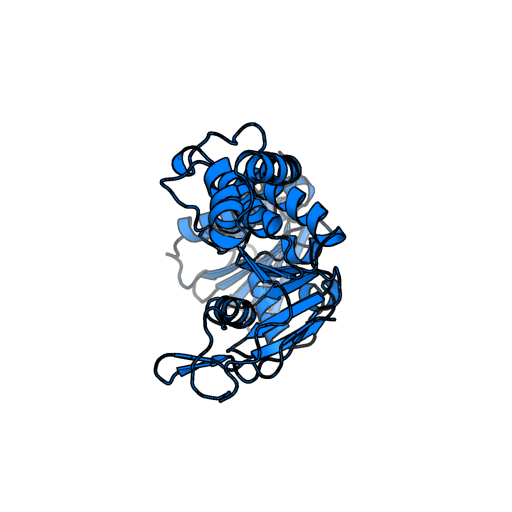 -15.431 -7.997 -2.402 1.00 95.88 203 CYS A C 1
ATOM 1603 O O . CYS A 1 203 ? -16.663 -8.005 -2.358 1.00 95.88 203 CYS A O 1
ATOM 1605 N N . GLU A 1 204 ? -14.730 -6.910 -2.715 1.00 97.31 204 GLU A N 1
ATOM 1606 C CA . GLU A 1 204 ? -15.356 -5.629 -3.009 1.00 97.31 204 GLU A CA 1
ATOM 1607 C C . GLU A 1 204 ? -14.547 -4.842 -4.032 1.00 97.31 204 GLU A C 1
ATOM 1609 O O . GLU A 1 204 ? -13.322 -4.947 -4.101 1.00 97.31 204 GLU A O 1
ATOM 1614 N N . ASP A 1 205 ? -15.250 -4.064 -4.844 1.00 97.44 205 ASP A N 1
ATOM 1615 C CA . ASP A 1 205 ? -14.687 -3.340 -5.968 1.00 97.44 205 ASP A CA 1
ATOM 1616 C C . ASP A 1 205 ? -15.487 -2.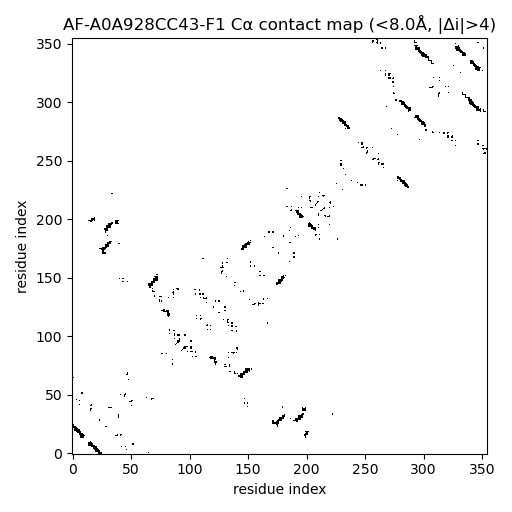058 -6.203 1.00 97.44 205 ASP A C 1
ATOM 1618 O O . ASP A 1 205 ? -16.695 -2.101 -6.453 1.00 97.44 205 ASP A O 1
ATOM 1622 N N . GLY A 1 206 ? -14.820 -0.912 -6.108 1.00 97.19 206 GLY A N 1
ATOM 1623 C CA . GLY A 1 206 ? -15.503 0.367 -6.194 1.00 97.19 206 GLY A CA 1
ATOM 1624 C C . GLY A 1 206 ? -14.578 1.569 -6.273 1.00 97.19 206 GLY A C 1
ATOM 1625 O O . GLY A 1 206 ? -13.365 1.472 -6.462 1.00 97.19 206 GLY A O 1
ATOM 1626 N N . LYS A 1 207 ? -15.175 2.756 -6.150 1.00 96.75 207 LYS A N 1
ATOM 1627 C CA . LYS A 1 207 ? -14.420 4.013 -6.090 1.00 96.75 207 LYS A CA 1
ATOM 1628 C C . LYS A 1 207 ? -13.702 4.133 -4.740 1.00 96.75 207 LYS A C 1
ATOM 1630 O O . LYS A 1 207 ? -14.249 3.669 -3.740 1.00 96.75 207 LYS A O 1
ATOM 1635 N N . PRO A 1 208 ? -12.563 4.845 -4.667 1.00 94.81 208 PRO A N 1
ATOM 1636 C CA . PRO A 1 208 ? -11.812 5.007 -3.421 1.00 94.81 208 PRO A CA 1
ATOM 1637 C C . PRO A 1 208 ? -12.663 5.530 -2.262 1.00 94.81 208 PRO A C 1
ATOM 1639 O O . PRO A 1 208 ? -12.672 4.922 -1.203 1.00 94.81 208 PRO A O 1
ATOM 1642 N N . GLY A 1 209 ? -13.455 6.589 -2.471 1.00 89.50 209 GLY A N 1
ATOM 1643 C CA . GLY A 1 209 ? -14.314 7.133 -1.411 1.00 89.50 209 GLY A CA 1
ATOM 1644 C C . GLY A 1 209 ? -15.385 6.154 -0.914 1.00 89.50 209 GLY A C 1
ATOM 1645 O O . GLY A 1 209 ? -15.760 6.198 0.249 1.00 89.50 209 GLY A O 1
ATOM 1646 N N . GLN A 1 210 ? -15.841 5.230 -1.766 1.00 93.56 210 GLN A N 1
ATOM 1647 C CA . GLN A 1 210 ? -16.775 4.189 -1.346 1.00 93.56 210 GLN A CA 1
ATOM 1648 C C . GLN A 1 210 ? -16.037 3.120 -0.534 1.00 93.56 210 GLN A C 1
ATOM 1650 O O . GLN A 1 210 ? -16.381 2.908 0.617 1.00 93.56 210 GLN A O 1
ATOM 1655 N N . ILE A 1 211 ? -14.970 2.521 -1.064 1.00 94.31 211 ILE A N 1
ATOM 1656 C CA . ILE A 1 211 ? -14.262 1.426 -0.379 1.00 94.31 211 ILE A CA 1
ATOM 1657 C C . ILE A 1 211 ? -13.576 1.885 0.917 1.00 94.31 211 ILE A C 1
ATOM 1659 O O . ILE A 1 211 ? -13.577 1.160 1.906 1.00 94.31 211 ILE A O 1
ATOM 1663 N N . LEU A 1 212 ? -12.973 3.076 0.923 1.00 89.12 212 LEU A N 1
ATOM 1664 C CA . LEU A 1 212 ? -12.151 3.548 2.040 1.00 89.12 212 LEU A CA 1
ATOM 1665 C C . LEU A 1 212 ? -12.955 4.254 3.134 1.00 89.12 212 LEU A C 1
ATOM 1667 O O . LEU A 1 212 ? -12.522 4.244 4.283 1.00 89.12 212 LEU A O 1
ATOM 1671 N N . SER A 1 213 ? -14.084 4.887 2.810 1.00 85.75 213 SER A N 1
ATOM 1672 C CA . SER A 1 213 ? -14.859 5.674 3.785 1.00 85.75 213 SER A CA 1
ATOM 1673 C C . SER A 1 213 ? -16.218 5.057 4.107 1.00 85.75 213 SER A C 1
ATOM 1675 O O . SER A 1 213 ? -16.720 5.248 5.210 1.00 85.75 213 SER A O 1
ATOM 1677 N N . SER A 1 214 ? -16.827 4.317 3.179 1.00 88.12 214 SER A N 1
ATOM 1678 C CA . SER A 1 214 ? -18.138 3.681 3.383 1.00 88.12 214 SER A CA 1
ATOM 1679 C C . SER A 1 214 ? -18.223 2.322 2.669 1.00 88.12 214 SER A C 1
ATOM 1681 O O . SER A 1 214 ? -19.017 2.163 1.729 1.00 88.12 214 SER A O 1
ATOM 1683 N N . PRO A 1 215 ? -17.363 1.356 3.052 1.00 92.06 21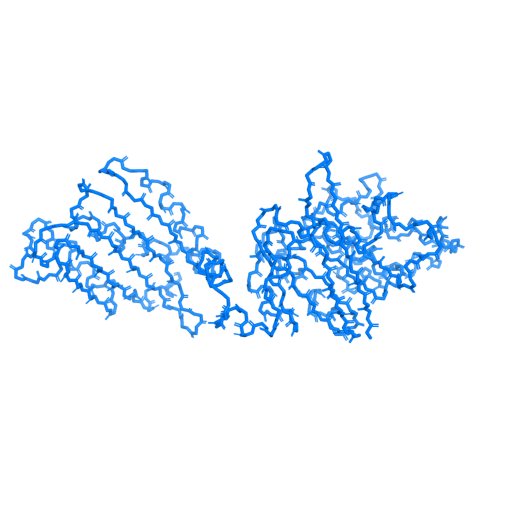5 PRO A N 1
ATOM 1684 C CA . PRO A 1 215 ? -17.397 0.013 2.485 1.00 92.06 215 PRO A CA 1
ATOM 1685 C C . PRO A 1 215 ? -18.766 -0.644 2.694 1.00 92.06 215 PRO A C 1
ATOM 1687 O O . PRO A 1 215 ? -19.437 -0.405 3.697 1.00 92.06 215 PRO A O 1
ATOM 1690 N N . LEU A 1 216 ? -19.196 -1.453 1.725 1.00 92.19 216 LEU A N 1
ATOM 1691 C CA . LEU A 1 216 ? -20.499 -2.124 1.743 1.00 92.19 216 LEU A CA 1
ATOM 1692 C C . LEU A 1 216 ? -20.412 -3.558 2.272 1.00 92.19 216 LEU A C 1
ATOM 1694 O O . LEU A 1 216 ? -21.428 -4.108 2.699 1.00 92.19 216 LEU A O 1
ATOM 1698 N N . LYS A 1 217 ? -19.237 -4.193 2.196 1.00 94.88 217 LYS A N 1
ATOM 1699 C CA . LYS A 1 217 ? -19.023 -5.560 2.687 1.00 94.88 217 LYS A CA 1
ATOM 1700 C C . LYS A 1 217 ? -18.447 -5.542 4.093 1.00 94.88 217 LYS A C 1
ATOM 1702 O O . LYS A 1 217 ? -17.510 -4.800 4.373 1.00 94.88 217 LYS A O 1
ATOM 1707 N N . GLU A 1 218 ? -18.972 -6.414 4.948 1.00 91.44 218 GLU A N 1
ATOM 1708 C CA . GLU A 1 218 ? -18.580 -6.534 6.355 1.00 91.44 218 GLU A CA 1
ATOM 1709 C C . GLU A 1 218 ? -17.073 -6.791 6.511 1.00 91.44 218 GLU A C 1
ATOM 1711 O O . GLU A 1 218 ? -16.397 -6.141 7.309 1.00 91.44 218 GLU A O 1
ATOM 1716 N N . GLU A 1 219 ? -16.495 -7.652 5.673 1.00 90.94 219 GLU A N 1
ATOM 1717 C CA . GLU A 1 219 ? -15.061 -7.932 5.681 1.00 90.94 219 GLU A CA 1
ATOM 1718 C C . GLU A 1 219 ? -14.219 -6.713 5.296 1.00 90.94 219 GLU A C 1
ATOM 1720 O O . GLU A 1 219 ? -13.155 -6.493 5.878 1.00 90.94 219 GLU A O 1
ATOM 1725 N N . THR A 1 220 ? -14.690 -5.909 4.341 1.00 92.75 220 THR A N 1
ATOM 1726 C CA . THR A 1 220 ? -14.018 -4.665 3.953 1.00 92.75 220 THR A CA 1
ATOM 1727 C C . THR A 1 220 ? -14.121 -3.639 5.077 1.00 92.75 220 THR A C 1
ATOM 1729 O O . THR A 1 220 ? -13.116 -3.008 5.401 1.00 92.75 220 THR A O 1
ATOM 1732 N N . CYS A 1 221 ? -15.284 -3.514 5.730 1.00 88.88 221 CYS A N 1
ATOM 1733 C CA . CYS A 1 221 ? -15.463 -2.662 6.909 1.00 88.88 221 CYS A CA 1
ATOM 1734 C C . CYS A 1 221 ? -14.441 -3.012 7.994 1.00 88.88 221 CYS A C 1
ATOM 1736 O O . CYS A 1 221 ? -13.724 -2.132 8.474 1.00 88.88 221 CYS A O 1
ATOM 1738 N N . HIS A 1 222 ? -14.323 -4.300 8.329 1.00 88.31 222 HIS A N 1
ATOM 1739 C CA . HIS A 1 222 ? -13.358 -4.781 9.316 1.00 88.31 222 HIS A CA 1
ATOM 1740 C C . HIS A 1 222 ? -11.904 -4.547 8.901 1.00 88.31 222 HIS A C 1
ATOM 1742 O O . HIS A 1 222 ? -11.074 -4.194 9.739 1.00 88.31 222 HIS A O 1
ATOM 1748 N N . PHE A 1 223 ? -11.565 -4.734 7.624 1.00 90.00 223 PHE A N 1
ATOM 1749 C CA . PHE A 1 223 ? -10.214 -4.466 7.139 1.00 90.00 223 PHE A CA 1
ATOM 1750 C C . PHE A 1 223 ? -9.868 -2.979 7.254 1.00 90.00 223 PHE A C 1
ATOM 1752 O O . PHE A 1 223 ? -8.828 -2.628 7.812 1.00 90.00 223 PHE A O 1
ATOM 1759 N N . ILE A 1 224 ? -10.742 -2.102 6.758 1.00 88.94 224 ILE A N 1
ATOM 1760 C CA . ILE A 1 224 ? -10.516 -0.657 6.756 1.00 88.94 224 ILE A CA 1
ATOM 1761 C C . ILE A 1 224 ? -10.444 -0.113 8.184 1.00 88.94 224 ILE A C 1
ATOM 1763 O O . ILE A 1 224 ? -9.528 0.656 8.478 1.00 88.94 224 ILE A O 1
ATOM 1767 N N . SER A 1 225 ? -11.330 -0.546 9.088 1.00 83.69 225 SER A N 1
ATOM 1768 C CA . SER A 1 225 ? -11.290 -0.109 10.490 1.00 83.69 225 SER A CA 1
ATOM 1769 C C . SER A 1 225 ? -9.973 -0.497 11.168 1.00 83.69 225 SER A C 1
ATOM 1771 O O . SER A 1 225 ? -9.333 0.345 11.796 1.00 83.69 225 SER A O 1
ATOM 1773 N N . ARG A 1 226 ? -9.492 -1.729 10.950 1.00 82.06 226 ARG A N 1
ATOM 1774 C CA . ARG A 1 226 ? -8.183 -2.204 11.437 1.00 82.06 226 ARG A CA 1
ATOM 1775 C C . ARG A 1 226 ? -6.997 -1.428 10.881 1.00 82.06 226 ARG A C 1
ATOM 1777 O O . ARG A 1 226 ? -5.991 -1.292 11.568 1.00 82.06 226 ARG A O 1
ATOM 1784 N N . GLN A 1 227 ? -7.078 -0.950 9.642 1.00 80.31 227 GLN A N 1
ATOM 1785 C CA . GLN A 1 227 ? -6.011 -0.129 9.069 1.00 80.31 227 GLN A CA 1
ATOM 1786 C C . GLN A 1 227 ? -6.027 1.297 9.625 1.00 80.31 227 GLN A C 1
ATOM 1788 O O . GLN A 1 227 ? -4.957 1.860 9.881 1.00 80.31 227 GLN A O 1
ATOM 1793 N N . LYS A 1 228 ? -7.220 1.874 9.817 1.00 80.06 228 LYS A N 1
ATOM 1794 C CA . LYS A 1 228 ? -7.389 3.256 10.276 1.00 80.06 228 LYS A CA 1
ATOM 1795 C C . LYS A 1 228 ? -7.090 3.434 11.755 1.00 80.06 228 LYS A C 1
ATOM 1797 O O . LYS A 1 228 ? -6.456 4.426 12.083 1.00 80.06 228 LYS A O 1
ATOM 1802 N N . ASN A 1 229 ? -7.445 2.469 12.598 1.00 84.31 229 ASN A N 1
ATOM 1803 C CA . ASN A 1 229 ? -7.397 2.629 14.051 1.00 84.31 229 ASN A CA 1
ATOM 1804 C C . ASN A 1 229 ? -6.256 1.819 14.682 1.00 84.31 229 ASN A C 1
ATOM 1806 O O . ASN A 1 229 ? -5.801 0.807 14.140 1.00 84.31 229 ASN A O 1
ATOM 1810 N N . LEU A 1 230 ? -5.789 2.258 15.848 1.00 85.94 230 LEU A N 1
ATOM 1811 C CA . LEU A 1 230 ? -4.918 1.470 16.710 1.00 85.94 230 LEU A CA 1
ATOM 1812 C C . LEU A 1 230 ? -5.777 0.728 17.730 1.00 85.94 230 LEU A C 1
ATOM 1814 O O . LEU A 1 230 ? -6.392 1.355 18.581 1.00 85.94 230 LEU A O 1
ATOM 1818 N N . PHE A 1 231 ? -5.746 -0.601 17.669 1.00 86.44 231 PHE A N 1
ATOM 1819 C CA . PHE A 1 231 ? -6.354 -1.476 18.670 1.00 86.44 231 PHE A CA 1
ATOM 1820 C C . PHE A 1 231 ? -5.286 -1.996 19.636 1.00 86.44 231 PHE A C 1
ATOM 1822 O O . PHE A 1 231 ? -4.263 -2.550 19.197 1.00 86.44 231 PHE A O 1
ATOM 1829 N N . TYR A 1 232 ? -5.533 -1.858 20.936 1.00 90.75 232 TYR A N 1
ATOM 1830 C CA . TYR A 1 232 ? -4.695 -2.408 21.997 1.00 90.75 232 TYR A CA 1
ATOM 1831 C C . TYR A 1 232 ? -5.560 -3.029 23.095 1.00 90.75 232 TYR A C 1
ATOM 1833 O O . TYR A 1 232 ? -6.560 -2.447 23.496 1.00 90.75 232 TYR A O 1
ATOM 1841 N N . THR A 1 233 ? -5.178 -4.207 23.587 1.00 90.88 233 THR A N 1
ATOM 1842 C CA . THR A 1 233 ? -5.910 -4.897 24.655 1.00 90.88 233 THR A CA 1
ATOM 1843 C C . THR A 1 233 ? -5.028 -5.000 25.890 1.00 90.88 233 THR A C 1
ATOM 1845 O O . THR A 1 233 ? -3.977 -5.640 25.846 1.00 90.88 233 THR A O 1
ATOM 1848 N N . ILE A 1 234 ? -5.461 -4.404 26.998 1.00 90.62 234 ILE A N 1
ATOM 1849 C CA . ILE A 1 234 ? -4.829 -4.576 28.309 1.00 90.62 234 ILE A CA 1
ATOM 1850 C C . ILE A 1 234 ? -5.503 -5.769 28.980 1.00 90.62 234 ILE A C 1
ATOM 1852 O O . ILE A 1 234 ? -6.724 -5.826 29.073 1.00 90.62 234 ILE A O 1
ATOM 1856 N N . SER A 1 235 ? -4.701 -6.748 29.397 1.00 85.12 235 SER A N 1
ATOM 1857 C CA . SER A 1 235 ? -5.200 -7.993 30.005 1.00 85.12 235 SER A CA 1
ATOM 1858 C C . SER A 1 235 ? -4.929 -8.087 31.510 1.00 85.12 235 SER A C 1
ATOM 1860 O O . SER A 1 235 ? -5.404 -9.016 32.154 1.00 85.12 235 SER A O 1
ATOM 1862 N N . SER A 1 236 ? -4.115 -7.180 32.056 1.00 83.19 236 SER A N 1
ATOM 1863 C CA . SER A 1 236 ? -3.703 -7.166 33.463 1.00 83.19 236 SER A CA 1
ATOM 1864 C C . SER A 1 236 ? -3.064 -5.828 33.836 1.00 83.19 236 SER A C 1
ATO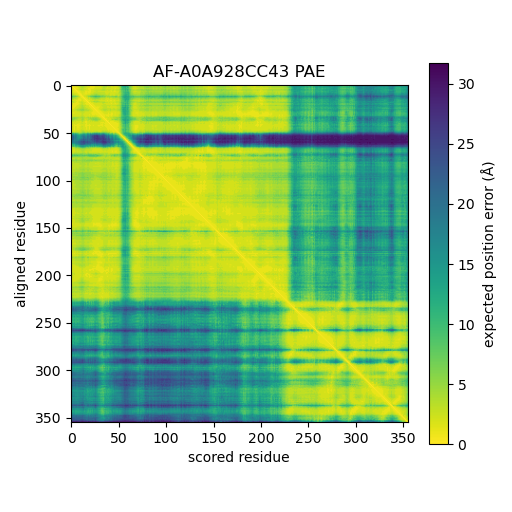M 1866 O O . SER A 1 236 ? -2.610 -5.096 32.957 1.00 83.19 236 SER A O 1
ATOM 1868 N N . GLN A 1 237 ? -2.913 -5.573 35.138 1.00 81.94 237 GLN A N 1
ATOM 1869 C CA . GLN A 1 237 ? -2.227 -4.390 35.677 1.00 81.94 237 GLN A CA 1
ATOM 1870 C C . GLN A 1 237 ? -0.757 -4.264 35.226 1.00 81.94 237 GLN A C 1
ATOM 1872 O O . GLN A 1 237 ? -0.293 -3.157 34.965 1.00 81.94 237 GLN A O 1
ATOM 1877 N N . ASP A 1 238 ? -0.052 -5.387 35.044 1.00 83.81 238 ASP A N 1
ATOM 1878 C CA . ASP A 1 238 ? 1.366 -5.431 34.638 1.00 83.81 238 ASP A CA 1
ATOM 1879 C C . ASP A 1 238 ? 1.579 -5.413 33.108 1.00 83.81 238 ASP A C 1
ATOM 1881 O O . ASP A 1 238 ? 2.529 -6.005 32.591 1.00 83.81 238 ASP A O 1
ATOM 1885 N N . PHE A 1 239 ? 0.672 -4.799 32.344 1.00 87.31 239 PHE A N 1
ATOM 1886 C CA . PHE A 1 239 ? 0.794 -4.755 30.884 1.00 87.31 239 PHE A CA 1
ATOM 1887 C C . PHE A 1 239 ? 2.040 -3.980 30.417 1.00 87.31 239 PHE A C 1
ATOM 1889 O O . PHE A 1 239 ? 2.539 -3.080 31.097 1.00 87.31 239 PHE A O 1
ATOM 1896 N N . ASP A 1 240 ? 2.522 -4.299 29.213 1.00 89.88 240 ASP A N 1
ATOM 1897 C CA . ASP A 1 240 ? 3.703 -3.667 28.618 1.00 89.88 240 ASP A CA 1
ATOM 1898 C C . ASP A 1 240 ? 3.403 -2.215 28.189 1.00 89.88 240 ASP A C 1
ATOM 1900 O O . ASP A 1 240 ? 3.000 -1.918 27.062 1.00 89.88 240 ASP A O 1
ATOM 1904 N N . ARG A 1 241 ? 3.560 -1.281 29.134 1.00 91.25 241 ARG A N 1
ATOM 1905 C CA . ARG A 1 241 ? 3.425 0.165 28.893 1.00 91.25 241 ARG A CA 1
ATOM 1906 C C . ARG A 1 241 ? 4.383 0.672 27.803 1.00 91.25 241 ARG A C 1
ATOM 1908 O O . ARG A 1 241 ? 3.922 1.422 26.940 1.00 91.25 241 ARG A O 1
ATOM 1915 N N . PRO A 1 242 ? 5.680 0.293 27.789 1.00 92.06 242 PRO A N 1
ATOM 1916 C CA . PRO A 1 242 ? 6.573 0.625 26.680 1.00 92.06 242 PR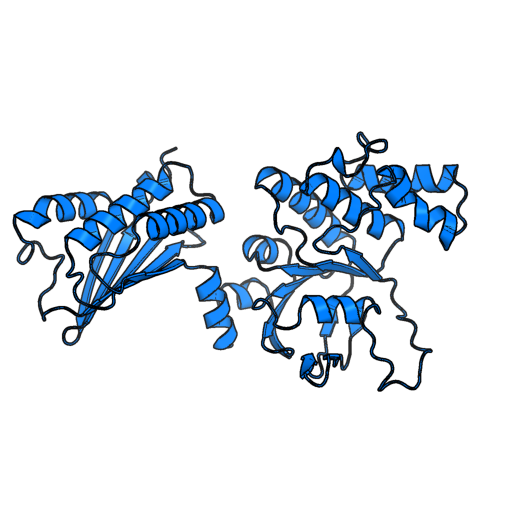O A CA 1
ATOM 1917 C C . PRO A 1 242 ? 6.037 0.206 25.305 1.00 92.06 242 PRO A C 1
ATOM 1919 O O . PRO A 1 242 ? 6.117 1.001 24.365 1.00 92.06 242 PRO A O 1
ATOM 1922 N N . GLU A 1 243 ? 5.459 -0.992 25.180 1.00 91.62 243 GLU A N 1
ATOM 1923 C CA . GLU A 1 243 ? 4.848 -1.454 23.930 1.00 91.62 243 GLU A CA 1
ATOM 1924 C C . GLU A 1 243 ? 3.668 -0.566 23.516 1.00 91.62 243 GLU A C 1
ATOM 1926 O O . GLU A 1 243 ? 3.642 -0.075 22.383 1.00 91.62 243 GLU A O 1
ATOM 1931 N N . LEU A 1 244 ? 2.714 -0.309 24.421 1.00 91.94 244 LEU A N 1
ATOM 1932 C CA . LEU A 1 244 ? 1.579 0.583 24.152 1.00 91.94 244 LEU A CA 1
ATOM 1933 C C . LEU A 1 244 ? 2.055 1.964 23.681 1.00 91.94 244 LEU A C 1
ATOM 1935 O O . LEU A 1 244 ? 1.606 2.461 22.644 1.00 91.94 244 LEU A O 1
ATOM 1939 N N . ASN A 1 245 ? 3.020 2.549 24.390 1.00 91.50 245 ASN A N 1
ATOM 1940 C CA . ASN A 1 245 ? 3.565 3.865 24.071 1.00 91.50 245 ASN A CA 1
ATOM 1941 C C . ASN A 1 245 ? 4.238 3.886 22.692 1.00 91.50 245 ASN A C 1
ATOM 1943 O O . ASN A 1 245 ? 3.975 4.803 21.908 1.00 91.50 245 ASN A O 1
ATOM 1947 N N . ALA A 1 246 ? 5.022 2.860 22.351 1.00 88.94 246 ALA A N 1
ATOM 1948 C CA . ALA A 1 246 ? 5.620 2.721 21.025 1.00 88.94 246 ALA A CA 1
ATOM 1949 C C . ALA A 1 246 ? 4.556 2.553 19.925 1.00 88.94 246 ALA A C 1
ATOM 1951 O O . ALA A 1 246 ? 4.703 3.080 18.819 1.00 88.94 246 ALA A O 1
ATOM 1952 N N . ARG A 1 247 ? 3.459 1.837 20.199 1.00 90.12 247 ARG A N 1
ATOM 1953 C CA . ARG A 1 247 ? 2.352 1.674 19.243 1.00 90.12 247 ARG A CA 1
ATOM 1954 C C . ARG A 1 247 ? 1.592 2.984 19.012 1.00 90.12 247 ARG A C 1
ATOM 1956 O O . ARG A 1 247 ? 1.294 3.290 17.857 1.00 90.12 247 ARG A O 1
ATOM 1963 N N . ILE A 1 248 ? 1.353 3.780 20.057 1.00 90.94 248 ILE A N 1
ATOM 1964 C CA . ILE A 1 248 ? 0.760 5.126 19.947 1.00 90.94 248 ILE A CA 1
ATOM 1965 C C . ILE A 1 248 ? 1.672 6.060 19.144 1.00 90.94 248 ILE A C 1
ATOM 1967 O O . ILE A 1 248 ? 1.202 6.754 18.242 1.00 90.94 248 ILE A O 1
ATOM 1971 N N . GLU A 1 249 ? 2.978 6.057 19.422 1.00 88.38 249 GLU A N 1
ATOM 1972 C CA . GLU A 1 249 ? 3.954 6.878 18.698 1.00 88.38 249 GLU A CA 1
ATOM 1973 C C . GLU A 1 249 ? 3.983 6.534 17.204 1.00 88.38 249 GLU A C 1
ATOM 1975 O O . GLU A 1 249 ? 3.845 7.419 16.354 1.00 88.38 249 GLU A O 1
ATOM 1980 N N . ASN A 1 250 ? 4.068 5.241 16.874 1.00 83.62 250 ASN A N 1
ATOM 1981 C CA . ASN A 1 250 ? 4.028 4.767 15.491 1.00 83.62 250 ASN A CA 1
ATOM 1982 C C . ASN A 1 250 ? 2.718 5.148 14.789 1.00 83.62 250 ASN A C 1
ATOM 1984 O O . ASN A 1 250 ? 2.740 5.579 13.634 1.00 83.62 250 ASN A O 1
ATOM 1988 N N . TYR A 1 251 ? 1.582 5.022 15.479 1.00 86.31 251 TYR A N 1
ATOM 1989 C CA . TYR A 1 251 ? 0.281 5.423 14.953 1.00 86.31 251 TYR A CA 1
ATOM 1990 C C . TYR A 1 251 ? 0.229 6.927 14.647 1.00 86.31 251 TYR A C 1
ATOM 1992 O O . TYR A 1 251 ? -0.138 7.318 13.538 1.00 86.31 251 TYR A O 1
ATOM 2000 N N . CYS A 1 252 ? 0.662 7.770 15.587 1.00 85.06 252 CYS A N 1
ATOM 2001 C CA . CYS A 1 252 ? 0.692 9.221 15.414 1.00 85.06 252 CYS A CA 1
ATOM 2002 C C . CYS A 1 252 ? 1.613 9.635 14.255 1.00 85.06 252 CYS A C 1
ATOM 2004 O O . CYS A 1 252 ? 1.206 10.400 13.376 1.00 85.06 252 CYS A O 1
ATOM 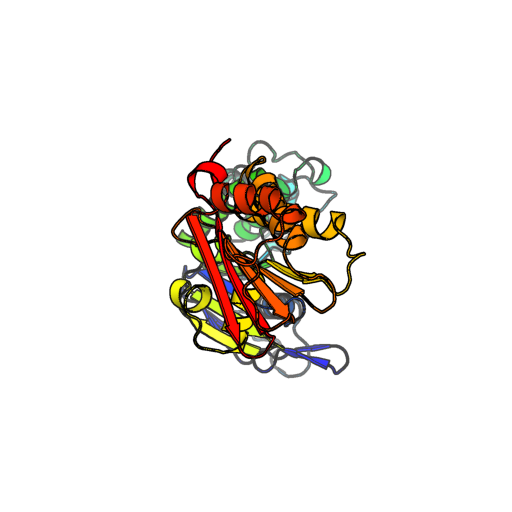2006 N N . SER A 1 253 ? 2.819 9.064 14.206 1.00 80.88 253 SER A N 1
ATOM 2007 C CA . SER A 1 253 ? 3.806 9.305 13.149 1.00 80.88 253 SER A CA 1
ATOM 2008 C C . SER A 1 253 ? 3.274 8.910 11.766 1.00 80.88 253 SER A C 1
ATOM 2010 O O . SER A 1 253 ? 3.364 9.692 10.814 1.00 80.88 253 SER A O 1
ATOM 2012 N N . ARG A 1 254 ? 2.609 7.748 11.659 1.00 77.31 254 ARG A N 1
ATOM 2013 C CA . ARG A 1 254 ? 1.964 7.269 10.421 1.00 77.31 254 ARG A CA 1
ATOM 2014 C C . ARG A 1 254 ? 0.950 8.268 9.860 1.00 77.31 254 ARG A C 1
ATOM 2016 O O . ARG A 1 254 ? 0.817 8.382 8.643 1.00 77.31 254 ARG A O 1
ATOM 2023 N N . PHE A 1 255 ? 0.258 9.002 10.728 1.00 77.25 255 PHE A N 1
ATOM 2024 C CA . PHE A 1 255 ? -0.733 10.008 10.345 1.00 77.25 255 PHE A CA 1
ATOM 2025 C C . PHE A 1 255 ? -0.204 11.449 10.341 1.00 77.25 255 PHE A C 1
ATOM 2027 O O . PHE A 1 255 ? -1.004 12.392 10.296 1.00 77.25 255 PHE A O 1
ATOM 2034 N N . GLY A 1 256 ? 1.122 11.624 10.357 1.00 73.25 256 GLY A N 1
ATOM 2035 C CA . GLY A 1 256 ? 1.782 12.924 10.238 1.00 73.25 256 GLY A CA 1
ATOM 2036 C C . GLY A 1 256 ? 1.587 13.839 11.448 1.00 73.25 256 GLY A C 1
ATOM 2037 O O . GLY A 1 256 ? 1.722 15.054 11.316 1.00 73.25 256 GLY A O 1
ATOM 2038 N N . LEU A 1 257 ? 1.245 13.278 12.608 1.00 77.06 257 LEU A N 1
ATOM 2039 C CA . LEU A 1 257 ? 1.171 14.016 13.864 1.00 77.06 257 LEU A CA 1
ATOM 2040 C C . LEU A 1 257 ? 2.598 14.164 14.424 1.00 77.06 257 LEU A C 1
ATOM 2042 O O . LEU A 1 257 ? 3.348 13.191 14.482 1.00 77.06 257 LEU A O 1
ATOM 2046 N N . GLY A 1 258 ? 3.001 15.397 14.752 1.00 67.12 258 GLY A N 1
ATOM 2047 C CA . GLY A 1 258 ? 4.382 15.754 15.114 1.00 67.12 258 GLY A CA 1
ATOM 2048 C C . GLY A 1 258 ? 4.876 15.175 16.450 1.00 67.12 258 GLY A C 1
ATOM 2049 O O . GLY A 1 258 ? 4.129 14.543 17.193 1.00 67.12 258 GLY A O 1
ATOM 2050 N N . GLY A 1 259 ? 6.148 15.433 16.781 1.00 66.56 259 GLY A N 1
ATOM 2051 C CA . GLY A 1 259 ? 6.869 14.787 17.895 1.00 66.56 259 GLY A CA 1
ATOM 2052 C C . GLY A 1 259 ? 6.366 15.083 19.317 1.00 66.56 259 GLY A C 1
ATOM 2053 O O . GLY A 1 259 ? 6.836 14.463 20.262 1.00 66.56 259 GLY A O 1
ATOM 2054 N N . GLN A 1 260 ? 5.429 16.015 19.502 1.00 76.00 260 GLN A N 1
ATOM 2055 C CA . GLN A 1 260 ? 4.769 16.241 20.798 1.00 76.00 260 GLN A CA 1
ATOM 2056 C C . GLN A 1 260 ? 3.359 15.634 20.849 1.00 76.00 260 GLN A C 1
ATOM 2058 O O . GLN A 1 260 ? 2.887 15.275 21.925 1.00 76.00 260 GLN A O 1
ATOM 2063 N N . ALA A 1 261 ? 2.707 15.445 19.697 1.00 82.81 261 ALA A N 1
ATOM 2064 C CA . ALA A 1 261 ? 1.324 14.980 19.627 1.00 82.81 261 ALA A CA 1
ATOM 2065 C C . ALA A 1 261 ? 1.158 13.567 20.200 1.00 82.81 261 ALA A C 1
ATOM 2067 O O . ALA A 1 261 ? 0.203 13.300 20.919 1.00 82.81 261 ALA A O 1
ATOM 2068 N N . HIS A 1 262 ? 2.116 12.667 19.956 1.00 86.94 262 HIS A N 1
ATOM 2069 C CA . HIS A 1 262 ? 2.048 11.326 20.537 1.00 86.94 262 HIS A CA 1
ATOM 2070 C C . HIS A 1 262 ? 2.165 11.342 22.067 1.00 86.94 262 HIS A C 1
ATOM 2072 O O . HIS A 1 262 ? 1.508 10.542 22.720 1.00 86.94 262 HIS A O 1
ATOM 2078 N N . ARG A 1 263 ? 2.949 12.265 22.649 1.00 88.56 263 ARG A N 1
ATOM 2079 C CA . ARG A 1 263 ? 3.082 12.401 24.112 1.00 88.56 263 ARG A CA 1
ATOM 2080 C C . ARG A 1 263 ? 1.781 12.862 24.741 1.00 88.56 263 ARG A C 1
ATOM 2082 O O . ARG A 1 263 ? 1.436 12.431 25.830 1.00 88.56 263 ARG A O 1
ATOM 2089 N N . PHE A 1 264 ? 1.060 13.722 24.033 1.00 88.69 264 PHE A N 1
ATOM 2090 C CA . PHE A 1 264 ? -0.256 14.175 24.446 1.00 88.69 264 PHE A CA 1
ATOM 2091 C C . PHE A 1 264 ? -1.267 13.024 24.494 1.00 88.69 264 PHE A C 1
ATOM 2093 O O . PHE A 1 264 ? -1.965 12.866 25.490 1.00 88.69 264 PHE A O 1
ATOM 2100 N N . VAL A 1 265 ? -1.289 12.178 23.458 1.00 90.56 265 VAL A N 1
ATOM 2101 C CA . VAL A 1 265 ? -2.127 10.967 23.444 1.00 90.56 265 VAL A CA 1
ATOM 2102 C C . VAL A 1 265 ? -1.711 9.996 24.544 1.00 90.56 265 VAL A C 1
ATOM 2104 O O . VAL A 1 265 ? -2.570 9.482 25.249 1.00 90.56 265 VAL A O 1
ATOM 2107 N N . GLN A 1 266 ? -0.406 9.759 24.706 1.00 92.56 266 GLN A N 1
ATOM 2108 C CA . GLN A 1 266 ? 0.133 8.893 25.759 1.00 92.56 266 GLN A CA 1
ATOM 2109 C C . GLN A 1 266 ? -0.309 9.377 27.142 1.00 92.56 266 GLN A C 1
ATOM 2111 O O . GLN A 1 266 ? -0.789 8.568 27.922 1.00 92.56 266 GLN A O 1
ATOM 2116 N N . LEU A 1 267 ? -0.242 10.686 27.409 1.00 93.19 267 LEU A N 1
ATOM 2117 C CA . LEU A 1 267 ? -0.697 11.259 28.673 1.00 93.19 267 LEU A CA 1
ATOM 2118 C C . LEU A 1 267 ? -2.204 11.060 28.880 1.00 93.19 267 LEU A C 1
ATOM 2120 O O . LEU A 1 267 ? -2.607 10.628 29.949 1.00 93.19 267 LEU A O 1
ATOM 2124 N N . ALA A 1 268 ? -3.041 11.315 27.868 1.00 93.06 268 ALA A N 1
ATOM 2125 C CA . ALA A 1 268 ? -4.485 11.092 27.988 1.00 93.06 268 ALA A CA 1
ATOM 2126 C C . ALA A 1 268 ? -4.821 9.619 28.281 1.00 93.06 268 ALA A C 1
ATOM 2128 O O . ALA A 1 268 ? -5.661 9.333 29.131 1.00 93.06 268 ALA A O 1
ATOM 2129 N N . VAL A 1 269 ? -4.125 8.688 27.620 1.00 93.69 269 VAL A N 1
ATOM 2130 C CA . VAL A 1 269 ? -4.247 7.250 27.888 1.00 93.69 269 VAL A CA 1
ATOM 2131 C C . VAL A 1 269 ? -3.771 6.920 29.306 1.00 93.69 269 VAL A C 1
ATOM 2133 O O . VAL A 1 269 ? -4.461 6.204 30.021 1.00 93.69 269 VAL A O 1
ATOM 2136 N N . GLU A 1 270 ? -2.622 7.441 29.739 1.00 93.31 270 GLU A N 1
ATOM 2137 C CA . GLU A 1 270 ? -2.072 7.187 31.075 1.00 93.31 270 GLU A CA 1
ATOM 2138 C C . GLU A 1 270 ? -2.992 7.694 32.188 1.00 93.31 270 GLU A C 1
ATOM 2140 O O . GLU A 1 270 ? -3.270 6.940 33.119 1.00 93.31 270 GLU A O 1
ATOM 2145 N N . GLU A 1 271 ? -3.506 8.920 32.077 1.00 94.69 271 GLU A N 1
ATOM 2146 C CA . GLU A 1 271 ? -4.414 9.480 33.081 1.00 94.69 271 GLU A CA 1
ATOM 2147 C C . GLU A 1 271 ? -5.748 8.736 33.122 1.00 94.69 271 GLU A C 1
ATOM 2149 O O . GLU A 1 271 ? -6.260 8.473 34.208 1.00 94.69 271 GLU A O 1
ATOM 2154 N N . LEU A 1 272 ? -6.287 8.321 31.971 1.00 93.88 272 LEU A N 1
ATOM 2155 C CA . LEU A 1 272 ? -7.496 7.502 31.945 1.00 93.88 272 LEU A CA 1
ATOM 2156 C C . LEU A 1 272 ? -7.272 6.146 32.631 1.00 93.88 272 LEU A C 1
ATOM 2158 O O . LEU A 1 272 ? -8.083 5.734 33.458 1.00 93.88 272 LEU A O 1
ATOM 2162 N N . LEU A 1 273 ? -6.157 5.472 32.331 1.00 92.00 273 LEU A N 1
ATOM 2163 C CA . LEU A 1 273 ? -5.808 4.174 32.923 1.00 92.00 273 LEU A CA 1
ATOM 2164 C C . LEU A 1 273 ? -5.486 4.251 34.423 1.00 92.00 273 LEU A C 1
ATOM 2166 O O . LEU A 1 273 ? -5.504 3.217 35.087 1.00 92.00 273 LEU A O 1
ATOM 2170 N N . ASN A 1 274 ? -5.183 5.438 34.958 1.00 91.19 274 ASN A N 1
ATOM 2171 C CA . ASN A 1 274 ? -5.063 5.652 36.402 1.00 91.19 274 ASN A CA 1
ATOM 2172 C C . ASN A 1 274 ? -6.439 5.733 37.087 1.00 91.19 274 ASN A C 1
ATOM 2174 O O . ASN A 1 274 ? -6.552 5.404 38.265 1.00 91.19 274 ASN A O 1
ATOM 2178 N N . ILE A 1 275 ? -7.475 6.168 36.361 1.00 91.62 275 ILE A N 1
ATOM 2179 C CA . ILE A 1 275 ? -8.826 6.355 36.902 1.00 91.62 275 ILE A CA 1
ATOM 2180 C C . ILE A 1 275 ? -9.625 5.046 36.877 1.00 91.62 275 ILE A C 1
ATOM 2182 O O . ILE A 1 275 ? -10.281 4.713 37.865 1.00 91.62 275 ILE A O 1
ATOM 2186 N N . ILE A 1 276 ? -9.585 4.318 35.756 1.00 90.88 276 ILE A N 1
ATOM 2187 C CA . ILE A 1 276 ? -10.421 3.127 35.541 1.00 90.88 276 ILE A CA 1
ATOM 2188 C C . ILE A 1 276 ? -9.804 1.855 36.151 1.00 90.88 276 ILE A C 1
ATOM 2190 O O . ILE A 1 276 ? -8.579 1.725 36.233 1.00 90.88 276 ILE A O 1
ATOM 2194 N N . PRO A 1 277 ? -10.620 0.867 36.558 1.00 88.19 277 PRO A N 1
ATOM 2195 C CA . PRO A 1 277 ? -10.125 -0.384 37.114 1.00 88.19 277 PRO A CA 1
ATOM 2196 C C . PRO A 1 277 ? -9.405 -1.227 36.053 1.00 88.19 277 PRO A C 1
ATOM 2198 O O . PRO A 1 277 ? -9.966 -1.602 35.029 1.00 88.19 277 PRO A O 1
ATOM 2201 N N . LEU A 1 278 ? -8.169 -1.625 36.352 1.00 83.44 278 LEU A N 1
ATOM 2202 C CA . LEU A 1 278 ? -7.323 -2.468 35.492 1.00 83.44 278 LEU A CA 1
ATOM 2203 C C . LEU A 1 278 ? -7.461 -3.976 35.791 1.00 83.44 278 LEU A C 1
ATOM 2205 O O . LEU A 1 278 ? -6.512 -4.747 35.630 1.00 83.44 278 LEU A O 1
ATOM 2209 N N . ASN A 1 279 ? -8.614 -4.396 36.311 1.00 71.75 279 ASN A N 1
ATOM 2210 C CA . ASN A 1 279 ? -8.802 -5.735 36.885 1.00 71.75 279 ASN A CA 1
ATOM 2211 C C . ASN A 1 279 ? -9.226 -6.790 35.858 1.00 71.75 279 ASN A C 1
ATOM 2213 O O . ASN A 1 279 ? -9.159 -7.983 36.145 1.00 71.75 279 ASN A O 1
ATOM 2217 N N . ASP A 1 280 ? -9.653 -6.344 34.681 1.00 75.12 280 ASP A N 1
ATOM 2218 C CA . ASP A 1 280 ? -10.216 -7.174 33.627 1.00 75.12 280 ASP A CA 1
ATOM 2219 C C . ASP A 1 280 ? -9.661 -6.749 32.258 1.00 75.12 280 ASP A C 1
ATOM 2221 O O . ASP A 1 280 ? -8.731 -5.945 32.151 1.00 75.12 280 ASP A O 1
ATOM 2225 N N . ARG A 1 281 ? -10.216 -7.314 31.185 1.00 86.31 281 ARG A N 1
ATOM 2226 C CA . ARG A 1 281 ? -9.869 -6.936 29.812 1.00 86.31 281 ARG A CA 1
ATOM 2227 C C . ARG A 1 281 ? -10.340 -5.510 29.500 1.00 86.31 281 ARG A C 1
ATOM 2229 O O . ARG A 1 281 ? -11.536 -5.244 29.559 1.00 86.31 281 ARG A O 1
ATOM 2236 N N . ILE A 1 282 ? -9.408 -4.656 29.077 1.00 89.31 282 ILE A N 1
ATOM 2237 C CA . ILE A 1 282 ? -9.687 -3.309 28.559 1.00 89.31 282 ILE A CA 1
ATOM 2238 C C . ILE A 1 282 ? -9.336 -3.274 27.077 1.00 89.31 282 ILE A C 1
ATOM 2240 O O . ILE A 1 282 ? -8.220 -3.639 26.688 1.00 89.31 282 ILE A O 1
ATOM 2244 N N . GLU A 1 283 ? -10.270 -2.828 26.248 1.00 89.31 283 GLU A N 1
ATOM 2245 C CA . GLU A 1 283 ? -10.057 -2.605 24.822 1.00 89.31 283 GLU A CA 1
ATOM 2246 C C . GLU A 1 283 ? -9.892 -1.113 24.559 1.00 89.31 283 GLU A C 1
ATOM 2248 O O . GLU A 1 283 ? -10.785 -0.326 24.829 1.00 89.31 283 GLU A O 1
ATOM 2253 N N . LEU A 1 284 ? -8.724 -0.733 24.045 1.00 90.31 284 LEU A N 1
ATOM 2254 C CA . LEU A 1 284 ? -8.393 0.631 23.653 1.00 90.31 284 LEU A CA 1
ATOM 2255 C C . LEU A 1 284 ? -8.435 0.734 22.131 1.00 90.31 284 LEU A C 1
ATOM 2257 O O . LEU A 1 284 ? -7.732 -0.012 21.433 1.00 90.31 284 LEU A O 1
ATOM 2261 N N . VAL A 1 285 ? -9.196 1.698 21.624 1.00 89.62 285 VAL A N 1
ATOM 2262 C CA . VAL A 1 285 ? -9.243 2.045 20.206 1.00 89.62 285 VAL A CA 1
ATOM 2263 C C . VAL A 1 285 ? -8.899 3.518 20.047 1.00 89.62 285 VAL A C 1
ATOM 2265 O O . VAL A 1 285 ? -9.655 4.398 20.437 1.00 89.62 285 VAL A O 1
ATOM 2268 N N . LEU A 1 286 ? -7.743 3.794 19.449 1.00 87.94 286 LEU A N 1
ATOM 2269 C CA . LEU A 1 286 ? -7.356 5.150 19.072 1.00 87.94 286 LEU A CA 1
ATOM 2270 C C . LEU A 1 286 ? -7.648 5.353 17.585 1.00 87.94 286 LEU A C 1
ATOM 2272 O O . LEU A 1 286 ? -7.118 4.632 16.732 1.00 87.94 286 LEU A O 1
ATOM 2276 N N . SER A 1 287 ? -8.460 6.360 17.283 1.00 86.94 287 SER A N 1
ATOM 2277 C CA . SER A 1 287 ? -8.906 6.691 15.930 1.00 86.94 287 SER A CA 1
ATOM 2278 C C . SER A 1 287 ? -8.541 8.137 15.595 1.00 86.94 287 SER A C 1
ATOM 2280 O O . SER A 1 287 ? -8.453 8.991 16.472 1.00 86.94 287 SER A O 1
ATOM 2282 N N . LYS A 1 288 ? -8.291 8.436 14.316 1.00 83.38 288 LYS A N 1
ATOM 2283 C CA . LYS A 1 288 ? -8.073 9.807 13.829 1.00 83.38 288 LYS A CA 1
ATOM 2284 C C . LYS A 1 288 ? -9.164 10.148 12.822 1.00 83.38 288 LYS A C 1
ATOM 2286 O O . LYS A 1 288 ? -9.377 9.391 11.876 1.00 83.38 288 LYS A O 1
ATOM 2291 N N . ASN A 1 289 ? -9.816 11.293 12.996 1.00 76.12 289 ASN A N 1
ATOM 2292 C CA . ASN A 1 289 ? -10.764 11.793 12.009 1.00 76.12 289 ASN A CA 1
ATOM 2293 C C . ASN A 1 289 ? -10.014 12.218 10.729 1.00 76.12 289 ASN A C 1
ATOM 2295 O O . ASN A 1 289 ? -8.942 12.818 10.785 1.00 76.12 289 ASN A O 1
ATOM 2299 N N . GLU A 1 290 ? -10.541 11.879 9.553 1.00 64.19 290 GLU A N 1
ATOM 2300 C CA . GLU A 1 290 ? -9.890 12.196 8.273 1.00 64.19 290 GLU A CA 1
ATOM 2301 C C . GLU A 1 290 ? -10.050 13.671 7.881 1.00 64.19 290 GLU A C 1
ATOM 2303 O O . GLU A 1 290 ? -9.183 14.220 7.200 1.00 64.19 290 GLU A O 1
ATOM 2308 N N . ASN A 1 291 ? -11.130 14.320 8.329 1.00 58.28 291 ASN A N 1
ATOM 2309 C CA . ASN A 1 291 ? -11.469 15.693 7.941 1.00 58.28 291 ASN A CA 1
ATOM 2310 C C . ASN A 1 291 ? -10.951 16.750 8.928 1.00 58.28 291 ASN A C 1
ATOM 2312 O O . ASN A 1 291 ? -10.823 17.918 8.564 1.00 58.28 291 ASN A O 1
ATOM 2316 N N . GLU A 1 292 ? -10.627 16.349 10.156 1.00 61.94 292 GLU A N 1
ATOM 2317 C CA . GLU A 1 292 ? -10.133 17.227 11.217 1.00 61.94 292 GLU A CA 1
ATOM 2318 C C . GLU A 1 292 ? -8.924 16.586 11.898 1.00 61.94 292 GLU A C 1
ATOM 2320 O O . GLU A 1 292 ? -8.819 15.365 11.965 1.00 61.94 292 GLU A O 1
ATOM 2325 N N . VAL A 1 293 ? -8.002 17.378 12.454 1.00 65.56 293 VAL A N 1
ATOM 2326 C CA . VAL A 1 293 ? -6.888 16.836 13.258 1.00 65.56 293 VAL A CA 1
ATOM 2327 C C . VAL A 1 293 ? -7.392 16.500 14.667 1.00 65.56 293 VAL A C 1
ATOM 2329 O O . VAL A 1 293 ? -6.838 16.947 15.663 1.00 65.56 293 VAL A O 1
ATOM 2332 N N . ARG A 1 294 ? -8.479 15.729 14.737 1.00 77.69 294 ARG A N 1
ATOM 2333 C CA . ARG A 1 294 ? -9.042 15.194 15.973 1.00 77.69 294 ARG A CA 1
ATOM 2334 C C . ARG A 1 294 ? -8.690 13.729 16.103 1.00 77.69 294 ARG A C 1
ATOM 2336 O O . ARG A 1 294 ? -8.758 12.972 15.130 1.00 77.69 294 ARG A O 1
ATOM 2343 N N . MET A 1 295 ? -8.326 13.343 17.314 1.00 85.62 295 MET A N 1
ATOM 2344 C CA . MET A 1 295 ? -8.190 11.948 17.694 1.00 85.62 295 MET A CA 1
ATOM 2345 C C . MET A 1 295 ? -9.244 11.612 18.731 1.00 85.62 295 MET A C 1
ATOM 2347 O O . MET A 1 295 ? -9.480 12.414 19.632 1.00 85.62 295 MET A O 1
ATOM 2351 N N . SER A 1 296 ? -9.845 10.437 18.590 1.00 89.88 296 SER A N 1
ATOM 2352 C CA . SER A 1 296 ? -10.700 9.863 19.617 1.00 89.88 296 SER A CA 1
ATOM 2353 C C . SER A 1 296 ? -10.008 8.680 20.274 1.00 89.88 296 SER A C 1
ATOM 2355 O O . SER A 1 296 ? -9.308 7.917 19.599 1.00 89.88 296 SER A O 1
ATOM 2357 N N . LEU A 1 297 ? -10.191 8.554 21.584 1.00 91.31 297 LEU A N 1
ATOM 2358 C CA . LEU A 1 297 ? -9.849 7.362 22.345 1.00 91.31 297 LEU A CA 1
ATOM 2359 C C . LEU A 1 297 ? -11.148 6.753 22.862 1.00 91.31 297 LEU A C 1
ATOM 2361 O O . LEU A 1 297 ? -11.826 7.356 23.690 1.00 91.31 297 LEU A O 1
ATOM 2365 N N . ASP A 1 298 ? -11.457 5.565 22.367 1.00 91.88 298 ASP A N 1
ATOM 2366 C CA . ASP A 1 298 ? -12.582 4.753 22.804 1.00 91.88 298 ASP A CA 1
ATOM 2367 C C . ASP A 1 298 ? -12.049 3.623 23.694 1.00 91.88 298 ASP A C 1
ATOM 2369 O O . ASP A 1 298 ? -11.073 2.953 23.330 1.00 91.88 298 ASP A O 1
ATOM 2373 N N . VAL A 1 299 ? -12.644 3.449 24.874 1.00 91.69 299 VAL A N 1
ATOM 2374 C CA . VAL A 1 299 ? -12.202 2.476 25.879 1.00 91.69 299 VAL A CA 1
ATOM 2375 C C . VAL A 1 299 ? -13.376 1.666 26.399 1.00 91.69 299 VAL A C 1
ATOM 2377 O O . VAL A 1 299 ? -14.259 2.211 27.057 1.00 91.69 299 VAL A O 1
ATOM 2380 N N . ASP A 1 300 ? -13.335 0.360 26.153 1.00 91.69 300 ASP A N 1
ATOM 2381 C CA . ASP A 1 300 ? -14.319 -0.597 26.654 1.00 91.69 300 ASP A CA 1
ATOM 2382 C C . ASP A 1 300 ? -13.716 -1.449 27.774 1.00 91.69 300 ASP A C 1
ATOM 2384 O O . ASP A 1 300 ? -12.637 -2.030 27.611 1.00 91.69 300 ASP A O 1
ATOM 2388 N N . PHE A 1 301 ? -14.398 -1.547 28.915 1.00 92.12 301 PHE A N 1
ATOM 2389 C CA . PHE A 1 301 ? -13.956 -2.362 30.053 1.00 92.12 301 PHE A CA 1
ATOM 2390 C C . PHE A 1 301 ? -15.119 -2.804 30.946 1.00 92.12 301 PHE A C 1
ATOM 2392 O O . PHE A 1 301 ? -16.253 -2.352 30.794 1.00 92.12 301 PHE A O 1
ATOM 2399 N N . LYS A 1 302 ? -14.829 -3.707 31.888 1.00 89.75 302 LYS A N 1
ATOM 2400 C CA . LYS A 1 302 ? -15.772 -4.125 32.932 1.00 89.75 302 LYS A CA 1
ATOM 2401 C C . LYS A 1 302 ? -15.456 -3.468 34.270 1.00 89.75 302 LYS A C 1
ATOM 2403 O O . LYS A 1 302 ? -14.291 -3.418 34.667 1.00 89.75 302 LYS A O 1
ATOM 2408 N N . GLY A 1 303 ? -16.492 -3.014 34.963 1.00 87.50 303 GLY A N 1
ATOM 2409 C CA . GLY A 1 303 ? -16.414 -2.287 36.227 1.00 87.50 303 GLY A CA 1
ATOM 2410 C C . GLY A 1 303 ? -17.619 -2.562 37.126 1.00 87.50 303 GLY A C 1
ATOM 2411 O O . GLY A 1 303 ? -18.334 -3.542 36.941 1.00 87.50 303 GLY A O 1
ATOM 2412 N N . ASP A 1 304 ? -17.815 -1.719 38.136 1.00 88.31 304 ASP A N 1
ATOM 2413 C CA . ASP A 1 304 ? -19.063 -1.663 38.903 1.00 88.31 304 ASP A CA 1
ATOM 2414 C C . ASP A 1 304 ? -20.074 -0.729 38.216 1.00 88.31 304 ASP A C 1
ATOM 2416 O O . ASP A 1 304 ? -19.727 0.004 37.307 1.00 88.31 304 ASP A O 1
ATOM 2420 N N . ASP A 1 305 ? -21.337 -0.698 38.645 1.00 86.62 305 ASP A N 1
ATOM 2421 C CA . ASP A 1 305 ? -22.373 0.128 37.989 1.00 86.62 305 ASP A CA 1
ATOM 2422 C C . ASP A 1 305 ? -22.205 1.660 38.179 1.00 86.62 305 ASP A C 1
ATOM 2424 O O . ASP A 1 305 ? -23.160 2.421 38.002 1.00 86.62 305 ASP A O 1
ATOM 2428 N N . LYS A 1 306 ? -21.026 2.143 38.590 1.00 87.25 306 LYS A N 1
ATOM 2429 C CA . LYS A 1 306 ? -20.758 3.564 38.841 1.00 87.25 306 LYS A CA 1
ATOM 2430 C C . LYS A 1 306 ? -19.938 4.174 37.718 1.00 87.25 306 LYS A C 1
ATOM 2432 O O . LYS A 1 306 ? -18.929 3.621 37.315 1.00 87.25 306 LYS A O 1
ATOM 2437 N N . GLU A 1 307 ? -20.308 5.378 37.304 1.00 89.12 307 GLU A N 1
ATOM 2438 C CA . GLU A 1 307 ? -19.467 6.185 36.417 1.00 89.12 307 GLU A CA 1
ATOM 2439 C C . GLU A 1 307 ? -18.143 6.538 37.106 1.00 89.12 307 GLU A C 1
ATOM 2441 O O . GLU A 1 307 ? -18.150 7.064 38.225 1.00 89.12 307 GLU A O 1
ATOM 2446 N N . TYR A 1 308 ? -17.025 6.275 36.431 1.00 89.69 308 TYR A N 1
ATOM 2447 C CA . TYR A 1 308 ? -15.669 6.556 36.907 1.00 89.69 308 TYR A CA 1
ATOM 2448 C C . TYR A 1 308 ? -15.216 7.992 36.612 1.00 89.69 308 TYR A C 1
ATOM 2450 O O . TYR A 1 308 ? -14.347 8.515 37.310 1.00 89.69 308 TYR A O 1
ATOM 2458 N N . LEU A 1 309 ? -15.792 8.638 35.594 1.00 88.94 309 LEU A N 1
ATOM 2459 C CA . LEU A 1 309 ? -15.449 9.988 35.132 1.00 88.94 309 LEU A CA 1
ATOM 2460 C C . LEU A 1 309 ? -16.469 11.059 35.556 1.00 88.94 309 LEU A C 1
ATOM 2462 O O . LEU A 1 309 ? -16.603 12.087 34.890 1.00 88.94 309 LEU A O 1
ATOM 2466 N N . SER A 1 310 ? -17.168 10.852 36.675 1.00 86.38 310 SER A N 1
ATOM 2467 C CA . SER A 1 310 ? -18.066 11.855 37.256 1.00 86.38 310 SER A CA 1
ATOM 2468 C C . SER A 1 310 ? -17.427 12.560 38.457 1.00 86.38 310 SER A C 1
ATOM 2470 O O . SER A 1 310 ? -16.770 11.935 39.289 1.00 86.38 310 SER A O 1
ATOM 2472 N N . GLU A 1 311 ? -17.654 13.873 38.587 1.00 80.88 311 GLU A N 1
ATOM 2473 C CA . GLU A 1 311 ? -17.157 14.660 39.732 1.00 80.88 311 GLU A CA 1
ATOM 2474 C C . GLU A 1 311 ? -17.675 14.137 41.084 1.00 80.88 311 GLU A C 1
ATOM 2476 O O . GLU A 1 311 ? -17.043 14.354 42.114 1.00 80.88 311 GLU A O 1
ATOM 2481 N N . GLU A 1 312 ? -18.816 13.442 41.090 1.00 82.94 312 GLU A N 1
ATOM 2482 C CA . GLU A 1 312 ? -19.423 12.885 42.301 1.00 82.94 312 GLU A CA 1
ATOM 2483 C C . GLU A 1 312 ? -18.783 11.558 42.739 1.00 82.94 312 GLU A C 1
ATOM 2485 O O . GLU A 1 312 ? -18.755 11.263 43.936 1.00 82.94 312 GLU A O 1
ATOM 2490 N N . ASN A 1 313 ? -18.268 10.762 41.795 1.00 85.56 313 ASN A N 1
ATOM 2491 C CA . ASN A 1 313 ? -17.740 9.420 42.063 1.00 85.56 313 ASN A CA 1
ATOM 2492 C C . ASN A 1 313 ? -16.208 9.340 42.031 1.00 85.56 313 ASN A C 1
ATOM 2494 O O . ASN A 1 313 ? -15.645 8.353 42.515 1.00 85.56 313 ASN A O 1
ATOM 2498 N N . ILE A 1 314 ? -15.528 10.341 41.466 1.00 88.12 314 ILE A N 1
ATOM 2499 C CA . ILE A 1 314 ? -14.069 10.352 41.356 1.00 88.12 314 ILE A CA 1
ATOM 2500 C C . ILE A 1 314 ? -13.411 10.383 42.747 1.00 88.12 314 ILE A C 1
ATOM 2502 O O . ILE A 1 314 ? -13.775 11.164 43.629 1.00 88.12 314 ILE A O 1
ATOM 2506 N N . SER A 1 315 ? -12.426 9.512 42.972 1.00 85.69 315 SER A N 1
ATOM 2507 C CA . SER A 1 315 ? -11.701 9.458 44.245 1.00 85.69 315 SER A CA 1
ATOM 2508 C C . SER A 1 315 ? -10.734 10.640 44.393 1.00 85.69 315 SER A C 1
ATOM 2510 O O . SER A 1 315 ? -10.211 11.156 43.406 1.00 85.69 315 SER A O 1
ATOM 2512 N N . GLU A 1 316 ? -10.420 11.038 45.633 1.00 86.06 316 GLU A N 1
ATOM 2513 C CA . GLU A 1 316 ? -9.422 12.0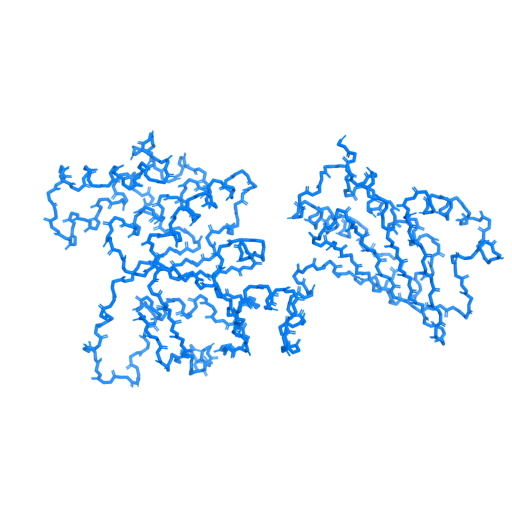93 45.893 1.00 86.06 316 GLU A CA 1
ATOM 2514 C C . GLU A 1 316 ? -8.047 11.766 45.284 1.00 86.06 316 GLU A C 1
ATOM 2516 O O . GLU A 1 316 ? -7.356 12.664 44.805 1.00 86.06 316 GLU A O 1
ATOM 2521 N N . GLU A 1 317 ? -7.667 10.484 45.255 1.00 87.75 317 GLU A N 1
ATOM 2522 C CA . GLU A 1 317 ? -6.413 10.014 44.652 1.00 87.75 317 GLU A CA 1
ATOM 2523 C C . GLU A 1 317 ? -6.398 10.199 43.124 1.00 87.75 317 GLU A C 1
ATOM 2525 O O . GLU A 1 317 ? -5.351 10.504 42.554 1.00 87.75 317 GLU A O 1
ATOM 2530 N N . ASN A 1 318 ? -7.565 10.110 42.475 1.00 90.12 318 ASN A N 1
ATOM 2531 C CA . ASN A 1 318 ? -7.716 10.206 41.020 1.00 90.12 318 ASN A CA 1
ATOM 2532 C C . ASN A 1 318 ? -8.101 11.615 40.534 1.00 90.12 318 ASN A C 1
ATOM 2534 O O . ASN A 1 318 ? -8.107 11.873 39.328 1.00 90.12 318 ASN A O 1
ATOM 2538 N N . MET A 1 319 ? -8.376 12.556 41.444 1.00 89.94 319 MET A N 1
ATOM 2539 C CA . MET A 1 319 ? -8.783 13.925 41.099 1.00 89.94 319 MET A CA 1
ATOM 2540 C C . MET A 1 319 ? -7.757 14.664 40.237 1.00 89.94 319 MET A C 1
ATOM 2542 O O . MET A 1 319 ? -8.132 15.446 39.364 1.00 89.94 319 MET A O 1
ATOM 2546 N N . LEU A 1 320 ? -6.455 14.446 40.453 1.00 91.88 320 LEU A N 1
ATOM 2547 C CA . LEU A 1 320 ? -5.428 15.072 39.615 1.00 91.88 320 LEU A CA 1
ATOM 2548 C C . LEU A 1 320 ? -5.506 14.552 38.175 1.00 91.88 320 LEU A C 1
ATOM 2550 O O . LEU A 1 320 ? -5.548 15.357 37.246 1.00 91.88 320 LEU A O 1
ATOM 2554 N N . SER A 1 321 ? -5.577 13.231 38.006 1.00 92.50 321 SER A N 1
ATOM 2555 C CA . SER A 1 321 ? -5.707 12.578 36.702 1.00 92.50 321 SER A CA 1
ATOM 2556 C C . SER A 1 321 ? -6.961 13.032 35.967 1.00 92.50 321 SER A C 1
ATOM 2558 O O . SER A 1 321 ? -6.889 13.387 34.794 1.00 92.50 321 SER A O 1
ATOM 2560 N N . PHE A 1 322 ? -8.089 13.128 36.673 1.00 93.00 322 PHE A N 1
ATOM 2561 C CA . PHE A 1 322 ? -9.347 13.609 36.108 1.00 93.00 322 PHE A CA 1
ATOM 2562 C C . PHE A 1 322 ? -9.255 15.060 35.611 1.00 93.00 322 PHE A C 1
ATOM 2564 O O . PHE A 1 322 ? -9.624 15.352 34.474 1.00 93.00 322 PHE A O 1
ATOM 2571 N N . ASN A 1 323 ? -8.678 15.963 36.411 1.00 91.88 323 ASN A N 1
ATOM 2572 C CA . ASN A 1 323 ? -8.471 17.360 36.011 1.00 91.88 323 ASN A CA 1
ATOM 2573 C C . ASN A 1 323 ? -7.517 17.494 34.817 1.00 91.88 323 ASN A C 1
ATOM 2575 O O . ASN A 1 323 ? -7.718 18.343 33.944 1.00 91.88 323 ASN A O 1
ATOM 2579 N N . ILE A 1 324 ? -6.462 16.671 34.770 1.00 92.50 324 ILE A N 1
ATOM 2580 C CA . ILE A 1 324 ? -5.573 16.623 33.610 1.00 92.50 324 ILE A CA 1
ATOM 2581 C C . ILE A 1 324 ? -6.385 16.176 32.395 1.00 92.50 324 ILE A C 1
ATOM 2583 O O . ILE A 1 324 ? -6.400 16.908 31.411 1.00 92.50 324 ILE A O 1
ATOM 2587 N N . LEU A 1 325 ? -7.114 15.058 32.483 1.00 92.81 325 LEU A N 1
ATOM 2588 C CA . LEU A 1 325 ? -7.942 14.514 31.403 1.00 92.81 325 LEU A CA 1
ATOM 2589 C C . LEU A 1 325 ? -8.922 15.561 30.843 1.00 92.81 325 LEU A C 1
ATOM 2591 O O . LEU A 1 325 ? -8.956 15.764 29.628 1.00 92.81 325 LEU A O 1
ATOM 2595 N N . GLN A 1 326 ? -9.628 16.294 31.712 1.00 91.50 326 GLN A N 1
ATOM 2596 C CA . GLN A 1 326 ? -10.511 17.409 31.333 1.00 91.50 326 GLN A CA 1
ATOM 2597 C C . GLN A 1 326 ? -9.775 18.524 30.573 1.00 91.50 326 GLN A C 1
ATOM 2599 O O . GLN A 1 326 ? -10.336 19.144 29.677 1.00 91.50 326 GLN A O 1
ATOM 2604 N N . GLY A 1 327 ? -8.507 18.781 30.898 1.00 90.00 327 GLY A N 1
ATOM 2605 C CA . GLY A 1 327 ? -7.668 19.736 30.171 1.00 90.00 327 GLY A CA 1
ATOM 2606 C C . GLY A 1 327 ? -7.060 19.198 28.868 1.00 90.00 327 GLY A C 1
ATOM 2607 O O . GLY A 1 327 ? -6.516 19.989 28.088 1.00 90.00 327 GLY A O 1
ATOM 2608 N N . LEU A 1 328 ? -7.092 17.880 28.643 1.00 89.94 328 LEU A N 1
ATOM 2609 C CA . LEU A 1 328 ? -6.597 17.223 27.428 1.00 89.94 328 LEU A CA 1
ATOM 2610 C C . LEU A 1 328 ? -7.716 16.920 26.417 1.00 89.94 328 LEU A C 1
ATOM 2612 O O . LEU A 1 328 ? -7.408 16.670 25.253 1.00 89.94 328 LEU A O 1
ATOM 2616 N N . CYS A 1 329 ? -8.986 16.936 26.821 1.00 91.44 329 CYS A N 1
ATOM 2617 C CA . CYS A 1 329 ? -10.098 16.501 25.975 1.00 91.44 329 CYS A CA 1
ATOM 2618 C C . CYS A 1 329 ? -11.113 17.627 25.747 1.00 91.44 329 CYS A C 1
ATOM 2620 O O . CYS A 1 329 ? -11.452 18.361 26.669 1.00 91.44 329 CYS A O 1
ATOM 2622 N N . ASP A 1 330 ? -11.623 17.729 24.520 1.00 90.50 330 ASP A N 1
ATOM 2623 C CA . ASP A 1 330 ? -12.758 18.594 24.181 1.00 90.50 330 ASP A CA 1
ATOM 2624 C C . ASP A 1 330 ? -14.093 17.918 24.536 1.00 90.50 330 ASP A C 1
ATOM 2626 O O . ASP A 1 330 ? -15.068 18.591 24.873 1.00 90.50 330 ASP A O 1
ATOM 2630 N N . VAL A 1 331 ? -14.133 16.581 24.480 1.00 91.56 331 VAL A N 1
ATOM 2631 C CA . VAL A 1 331 ? -15.296 15.760 24.839 1.00 91.56 331 VAL A CA 1
ATOM 2632 C C . VAL A 1 331 ? -14.840 14.610 25.726 1.00 91.56 331 VAL A C 1
ATOM 2634 O O . VAL A 1 331 ? -13.852 13.946 25.421 1.00 91.56 331 VAL A O 1
ATOM 2637 N N . ILE A 1 332 ? -15.584 14.370 26.803 1.00 93.19 332 ILE A N 1
ATOM 2638 C CA . ILE A 1 332 ? -15.448 13.209 27.682 1.00 93.19 332 ILE A CA 1
ATOM 2639 C C . ILE A 1 332 ? -16.855 12.667 27.903 1.00 93.19 332 ILE A C 1
ATOM 2641 O O . ILE A 1 332 ? -17.724 13.395 28.387 1.00 93.19 332 ILE A O 1
ATOM 2645 N N . GLN A 1 333 ? -17.092 11.422 27.510 1.00 93.62 333 GLN A N 1
ATOM 2646 C CA . GLN A 1 333 ? -18.366 10.736 27.696 1.00 93.62 333 GLN A CA 1
ATOM 2647 C C . GLN A 1 333 ? -18.108 9.339 28.240 1.00 93.62 333 GLN A C 1
ATOM 2649 O O . GLN A 1 333 ? -17.253 8.627 27.725 1.00 93.62 333 GLN A O 1
ATOM 2654 N N . GLU A 1 334 ? -18.862 8.948 29.257 1.00 93.69 334 GLU A N 1
ATOM 2655 C CA . GLU A 1 334 ? -18.885 7.589 29.783 1.00 93.69 334 GLU A CA 1
ATOM 2656 C C . GLU A 1 334 ? -20.321 7.078 29.709 1.00 93.69 334 GLU A C 1
ATOM 2658 O O . GLU A 1 334 ? -21.246 7.751 30.157 1.00 93.69 334 GLU A O 1
ATOM 2663 N N . ASN A 1 335 ? -20.502 5.902 29.118 1.00 92.50 335 ASN A N 1
ATOM 2664 C CA . ASN A 1 335 ? -21.769 5.187 29.101 1.00 92.50 335 ASN A CA 1
ATOM 2665 C C . ASN A 1 335 ? -21.595 3.872 29.856 1.00 92.50 335 ASN A C 1
ATOM 2667 O O . ASN A 1 335 ? -20.649 3.129 29.591 1.00 92.50 335 ASN A O 1
ATOM 2671 N N . VAL A 1 336 ? -22.525 3.578 30.763 1.00 91.19 336 VAL A N 1
ATOM 2672 C CA . VAL A 1 336 ? -22.505 2.368 31.590 1.00 91.19 336 VAL A CA 1
ATOM 2673 C C . VAL A 1 336 ? -23.724 1.509 31.266 1.00 91.19 336 VAL A C 1
ATOM 2675 O O . VAL A 1 336 ? -24.866 1.941 31.426 1.00 91.19 336 VAL A O 1
ATOM 2678 N N . GLU A 1 337 ? -23.485 0.276 30.827 1.00 87.81 337 GLU A N 1
ATOM 2679 C CA . GLU A 1 337 ? -24.509 -0.733 30.560 1.00 87.81 337 GLU A CA 1
ATOM 2680 C C . GLU A 1 337 ? -24.149 -2.046 31.269 1.00 87.81 337 GLU A C 1
ATOM 2682 O O . GLU A 1 337 ? -23.320 -2.817 30.793 1.00 87.81 337 GLU A O 1
ATOM 2687 N N . THR A 1 338 ? -24.809 -2.350 32.394 1.00 84.19 338 THR A N 1
ATOM 2688 C CA . THR A 1 338 ? -24.663 -3.629 33.127 1.00 84.19 338 THR A CA 1
ATOM 2689 C C . THR A 1 338 ? -23.202 -4.009 33.404 1.00 84.19 338 THR A C 1
ATOM 2691 O O . THR A 1 338 ? -22.670 -4.923 32.766 1.00 84.19 338 THR A O 1
ATOM 2694 N N . GLU A 1 339 ? -22.538 -3.289 34.317 1.00 84.69 339 GLU A N 1
ATOM 2695 C CA . GLU A 1 339 ? -21.112 -3.482 34.660 1.00 84.69 339 GLU A CA 1
ATOM 2696 C C . GLU A 1 339 ? -20.131 -3.354 33.470 1.00 84.69 339 GLU A C 1
ATOM 2698 O O . GLU A 1 339 ? -18.948 -3.679 33.590 1.00 84.69 339 GLU A O 1
ATOM 2703 N N . SER A 1 340 ? -20.598 -2.907 32.299 1.00 88.69 340 SER A N 1
ATOM 2704 C CA . SER A 1 340 ? -19.777 -2.662 31.110 1.00 88.69 340 SER A CA 1
ATOM 2705 C C . SER A 1 340 ? -19.738 -1.170 30.827 1.00 88.69 340 SER A C 1
ATOM 2707 O O . SER A 1 340 ? -20.778 -0.516 30.764 1.00 88.69 340 SER A O 1
ATOM 2709 N N . HIS A 1 341 ? -18.537 -0.641 30.654 1.00 93.69 341 HIS A N 1
ATOM 2710 C CA . HIS A 1 341 ? -18.291 0.779 30.459 1.00 93.69 341 HIS A CA 1
ATOM 2711 C C . HIS A 1 341 ? -17.758 1.005 29.059 1.00 93.69 341 HIS A C 1
ATOM 2713 O O . HIS A 1 341 ? -16.873 0.276 28.610 1.00 93.69 341 HIS A O 1
ATOM 2719 N N . HIS A 1 342 ? -18.262 2.056 28.427 1.00 94.31 342 HIS A N 1
ATOM 2720 C CA . HIS A 1 342 ? -17.729 2.613 27.199 1.00 94.31 342 HIS A CA 1
ATOM 2721 C C . HIS A 1 342 ? -17.378 4.079 27.441 1.00 94.31 342 HIS A C 1
ATOM 2723 O O . HIS A 1 342 ? -18.265 4.906 27.667 1.00 94.31 342 HIS A O 1
ATOM 2729 N N . ILE A 1 343 ? -16.088 4.402 27.394 1.00 95.06 343 ILE A N 1
ATOM 2730 C CA . ILE A 1 343 ? -15.592 5.773 27.516 1.00 95.06 343 ILE A CA 1
ATOM 2731 C C . ILE A 1 343 ? -15.159 6.268 26.143 1.00 95.06 343 ILE A C 1
ATOM 2733 O O . ILE A 1 343 ? -14.312 5.653 25.501 1.00 95.06 343 ILE A O 1
ATOM 2737 N N . HIS A 1 344 ? -15.690 7.416 25.737 1.00 95.06 344 HIS A N 1
ATOM 2738 C CA . HIS A 1 344 ? -15.309 8.132 24.530 1.00 95.06 344 HIS A CA 1
ATOM 2739 C C . HIS A 1 344 ? -14.655 9.467 24.893 1.00 95.06 344 HIS A C 1
ATOM 2741 O O . HIS A 1 344 ? -15.279 10.331 25.518 1.00 95.06 344 HIS A O 1
ATOM 2747 N N . LEU A 1 345 ? -13.402 9.652 24.476 1.00 93.88 345 LEU A N 1
ATOM 2748 C CA . LEU A 1 345 ? -12.669 10.909 24.617 1.00 93.88 345 LEU A CA 1
ATOM 2749 C C . LEU A 1 345 ? -12.385 11.515 23.240 1.00 93.88 345 LEU A C 1
ATOM 2751 O O . LEU A 1 345 ? -11.727 10.868 22.428 1.00 93.88 345 LEU A O 1
ATOM 2755 N N . GLU A 1 346 ? -12.770 12.770 22.998 1.00 91.75 346 GLU A N 1
ATOM 2756 C CA . GLU A 1 346 ? -12.218 13.562 21.888 1.00 91.75 346 GLU A CA 1
ATOM 2757 C C . GLU A 1 346 ? -11.059 14.417 22.403 1.00 91.75 346 GLU A C 1
ATOM 2759 O O . GLU A 1 346 ? -11.242 15.297 23.243 1.00 91.75 346 GLU A O 1
ATOM 2764 N N . LEU A 1 347 ? -9.854 14.171 21.891 1.00 90.50 347 LEU A N 1
ATOM 2765 C CA . LEU A 1 347 ? -8.636 14.867 22.299 1.00 90.50 347 LEU A CA 1
ATOM 2766 C C . LEU A 1 347 ? -8.573 16.292 21.736 1.00 90.50 347 LEU A C 1
ATOM 2768 O O . LEU A 1 347 ? -8.848 16.508 20.553 1.00 90.50 347 LEU A O 1
ATOM 2772 N N . ASN A 1 348 ? -8.119 17.241 22.562 1.00 86.44 348 ASN A N 1
ATOM 2773 C CA . ASN A 1 348 ? -8.062 18.658 22.212 1.00 86.44 348 ASN A CA 1
ATOM 2774 C C . ASN A 1 348 ? -7.178 18.918 20.983 1.00 86.44 348 ASN A C 1
ATOM 2776 O O . ASN A 1 348 ? -5.966 18.669 20.985 1.00 86.44 348 ASN A O 1
ATOM 2780 N N . GLN A 1 349 ? -7.792 19.471 19.939 1.00 79.25 349 GLN A N 1
ATOM 2781 C CA . GLN A 1 349 ? -7.150 19.657 18.639 1.00 79.25 349 GLN A CA 1
ATOM 2782 C C . GLN A 1 349 ? -5.975 20.647 18.676 1.00 79.25 349 GLN A C 1
ATOM 2784 O O . GLN A 1 349 ? -4.947 20.405 18.035 1.00 79.25 349 GLN A O 1
ATOM 2789 N N . ASP A 1 350 ? -6.099 21.749 19.419 1.00 77.81 350 ASP A N 1
ATOM 2790 C CA . ASP A 1 350 ? -5.054 22.777 19.483 1.00 77.81 350 ASP A CA 1
ATOM 2791 C C . ASP A 1 350 ? -3.767 22.207 20.074 1.00 77.81 350 ASP A C 1
ATOM 2793 O O . ASP A 1 350 ? -2.672 22.470 19.571 1.00 77.81 350 ASP A O 1
ATOM 2797 N N . ARG A 1 351 ? -3.891 21.354 21.095 1.00 75.31 351 ARG A N 1
ATOM 2798 C CA . ARG A 1 351 ? -2.746 20.697 21.728 1.00 75.31 351 ARG A CA 1
ATOM 2799 C C . ARG A 1 351 ? -2.094 19.635 20.850 1.00 75.31 351 ARG A C 1
ATOM 2801 O O . ARG A 1 351 ? -0.876 19.479 20.909 1.00 75.31 351 ARG A O 1
ATOM 2808 N N . LEU A 1 352 ? -2.860 18.969 19.988 1.00 69.88 352 LEU A N 1
ATOM 2809 C CA . LEU A 1 352 ? -2.332 18.027 18.994 1.00 69.88 352 LEU A CA 1
ATOM 2810 C C . LEU A 1 352 ? -1.502 18.702 17.894 1.00 69.88 352 LEU A C 1
ATOM 2812 O O . LEU A 1 352 ? -0.669 18.050 17.259 1.00 69.88 352 LEU A O 1
ATOM 2816 N N . LEU A 1 353 ? -1.720 19.998 17.666 1.00 67.75 353 LEU A N 1
ATOM 2817 C CA . LEU A 1 353 ? -1.040 20.793 16.642 1.00 67.75 353 LEU A CA 1
ATOM 2818 C C . LEU A 1 353 ? 0.142 21.615 17.177 1.00 67.75 353 LEU A C 1
ATOM 2820 O O . LEU A 1 353 ? 0.855 22.235 16.380 1.00 67.75 353 LEU A O 1
ATOM 2824 N N . LEU A 1 354 ? 0.380 21.608 18.493 1.00 63.84 354 LEU A N 1
ATOM 2825 C CA . LEU A 1 354 ? 1.550 22.242 19.099 1.00 63.84 354 LEU A CA 1
ATOM 2826 C C . LEU A 1 354 ? 2.826 21.547 18.596 1.00 63.84 354 LEU A C 1
ATOM 2828 O O . LEU A 1 354 ? 3.027 20.349 18.796 1.00 63.84 354 LEU A O 1
ATOM 2832 N N . ARG A 1 355 ? 3.660 22.312 17.885 1.00 52.06 355 ARG A N 1
ATOM 2833 C CA . ARG A 1 355 ? 4.924 21.847 17.297 1.00 52.06 355 ARG A CA 1
ATOM 2834 C C . ARG A 1 355 ? 6.047 21.747 18.315 1.00 52.06 355 ARG A C 1
ATOM 2836 O O . ARG A 1 355 ? 6.197 22.700 19.110 1.00 52.06 355 ARG A O 1
#

Radius of gyration: 25.25 Å; Cα contacts (8 Å, |Δi|>4): 627; chains: 1; bounding box: 51×51×76 Å

pLDDT: mean 88.88, std 11.25, range [34.56, 98.56]

Nearest PDB structures (foldseek):
  7ch8-assembly1_I  TM=8.783E-01  e=2.195E-17  Pseudomonas aeruginosa PAO1
  5lj6-assembly1_A  TM=6.620E-01  e=4.300E-18  Aggregatibacter actinomycetemcomitans
  5lil-assembly1_B  TM=6.467E-01  e=1.749E-18  Aggregatibacter actinomycetemcomitans
  4hlu-assembly1_D  TM=8.224E-01  e=3.656E-15  Thermotoga maritima MSB8
  5lj7-assembly1_B  TM=6.318E-01  e=1.397E-18  Aggregatibacter actinomycetemcomitans

Sequence (355 aa):
MIEFLHISKSFQGKEILHDVSLSVEERQTVCIIGESGCGKTTLLRCMAGLDNDNHHSSDRSQKLKVRVGMVFQRFNLFENMNVLQNLTFALIHVLNMKKEEAERHAMEYLKMVGMSGRASYYPDQLSAGQQQRVAIARCLVMKPQLLLLDEPLSSLDPISRSEVMDVLRKLKREITLIMVSHDLNAVAELADRVIFMKDGSICEDGKPGQILSSPLKEETCHFISRQKNLFYTISSQDFDRPELNARIENYCSRFGLGGQAHRFVQLAVEELLNIIPLNDRIELVLSKNENEVRMSLDVDFKGDDKEYLSEENISEENMLSFNILQGLCDVIQENVETESHHIHLELNQDRLLLR

Mean predicted aligned error: 9.27 Å